Protein AF-A0A1A8XZW5-F1 (afdb_monomer_lite)

Sequence (185 aa):
MNKLSLDWPQGAASLLSQARQVSASDGELLRLILAETHNLDSWLIENRILPALREKGFPMLRFTLRIENQEARSAKLLPLPDGSALACTADGLWSAFEVREAVHEIAYIGYRYAPSKHWQDAFQAMLQLANGSERPLTPAEVAGVWREATGGDPAGYASGAIDHLQALASELLDKAFNTQGRLGL

Structure (mmCIF, N/CA/C/O backbone):
data_AF-A0A1A8XZW5-F1
#
_entry.id   AF-A0A1A8XZW5-F1
#
loop_
_atom_site.group_PDB
_atom_site.id
_atom_site.type_symbol
_atom_site.label_atom_id
_atom_site.label_alt_id
_atom_site.label_comp_id
_atom_site.label_asym_id
_atom_site.label_entity_id
_atom_site.label_seq_id
_atom_site.pdbx_PDB_ins_code
_atom_site.Cartn_x
_atom_site.Cartn_y
_atom_site.Cartn_z
_atom_site.occupancy
_atom_site.B_iso_or_equiv
_atom_site.auth_seq_id
_atom_site.auth_comp_id
_atom_site.auth_asym_id
_atom_site.auth_atom_id
_atom_site.pdbx_PDB_model_num
ATOM 1 N N . MET A 1 1 ? 8.611 11.839 -22.315 1.00 48.41 1 MET A N 1
ATOM 2 C CA . MET A 1 1 ? 8.593 10.594 -21.517 1.00 48.41 1 MET A CA 1
ATOM 3 C C . MET A 1 1 ? 7.578 9.652 -22.136 1.00 48.41 1 MET A C 1
ATOM 5 O O . MET A 1 1 ? 6.442 10.074 -22.322 1.00 48.41 1 MET A O 1
ATOM 9 N N . ASN A 1 2 ? 7.980 8.429 -22.496 1.00 53.44 2 ASN A N 1
ATOM 10 C CA . ASN A 1 2 ? 7.041 7.394 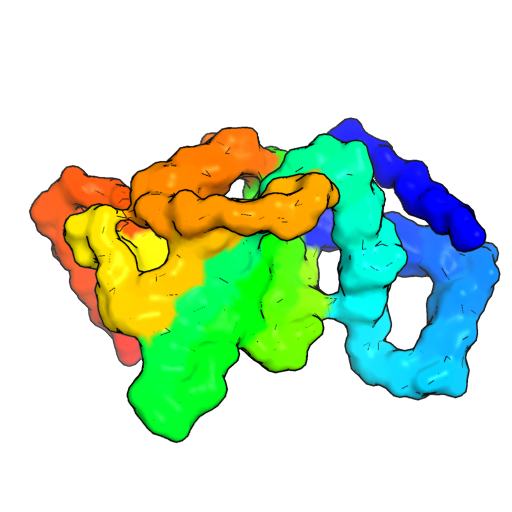-22.937 1.00 53.44 2 ASN A CA 1
ATOM 11 C C . ASN A 1 2 ? 6.129 7.036 -21.761 1.00 53.44 2 ASN A C 1
ATOM 13 O O . ASN A 1 2 ? 6.620 6.613 -20.714 1.00 53.44 2 ASN A O 1
ATOM 17 N N . LYS A 1 3 ? 4.820 7.259 -21.907 1.00 58.78 3 LYS A N 1
ATOM 18 C CA . LYS A 1 3 ? 3.841 6.835 -20.903 1.00 58.78 3 LYS A CA 1
ATOM 19 C C . LYS A 1 3 ? 3.782 5.310 -20.889 1.00 58.78 3 LYS A C 1
ATOM 21 O O . LYS A 1 3 ? 3.700 4.692 -21.947 1.00 58.78 3 LYS A O 1
ATOM 26 N N . LEU A 1 4 ? 3.811 4.720 -19.696 1.00 64.94 4 LEU A N 1
ATOM 27 C CA . LEU A 1 4 ? 3.534 3.298 -19.517 1.00 64.94 4 LEU A CA 1
ATOM 28 C C . LEU A 1 4 ? 2.091 3.020 -19.946 1.00 64.94 4 LEU A C 1
ATOM 30 O O . LEU A 1 4 ? 1.147 3.454 -19.287 1.00 64.94 4 LEU A O 1
ATOM 34 N N . SER A 1 5 ? 1.928 2.312 -21.062 1.00 66.31 5 SER A N 1
ATOM 35 C CA . SER A 1 5 ? 0.652 1.706 -21.430 1.00 66.31 5 SER A CA 1
ATOM 36 C C . SER A 1 5 ? 0.546 0.384 -20.680 1.00 66.31 5 SER A C 1
ATOM 38 O O . SER A 1 5 ? 1.129 -0.608 -21.099 1.00 66.31 5 SER A O 1
ATOM 40 N N . LEU A 1 6 ? -0.120 0.404 -19.528 1.00 66.25 6 LEU A N 1
ATOM 41 C CA . LEU A 1 6 ? -0.341 -0.783 -18.703 1.00 66.25 6 LEU A CA 1
ATOM 42 C C . LEU A 1 6 ? -1.632 -1.475 -19.154 1.00 66.25 6 LEU A C 1
ATOM 44 O O . LEU A 1 6 ? -2.671 -0.815 -19.251 1.00 66.25 6 LEU A O 1
ATOM 48 N N . ASP A 1 7 ? -1.571 -2.783 -19.402 1.00 64.88 7 ASP A N 1
ATOM 49 C CA . ASP A 1 7 ? -2.762 -3.614 -19.600 1.00 64.88 7 ASP A CA 1
ATOM 50 C C . ASP A 1 7 ? -3.448 -3.821 -18.243 1.00 64.88 7 ASP A C 1
ATOM 52 O O . ASP A 1 7 ? -2.807 -4.227 -17.283 1.00 64.88 7 ASP A O 1
ATOM 56 N N . TRP A 1 8 ? -4.736 -3.516 -18.111 1.00 67.06 8 TRP A N 1
ATOM 57 C CA . TRP A 1 8 ? -5.444 -3.574 -16.821 1.00 67.06 8 TRP A CA 1
ATOM 58 C C . TRP A 1 8 ? -6.452 -4.732 -16.783 1.00 67.06 8 TRP A C 1
ATOM 60 O O . TRP A 1 8 ? -7.060 -5.005 -17.820 1.00 67.06 8 TRP A O 1
ATOM 70 N N . PRO A 1 9 ? -6.730 -5.349 -15.611 1.00 61.69 9 PRO A N 1
ATOM 71 C CA . PRO A 1 9 ? -6.135 -5.116 -14.285 1.00 61.69 9 PRO A CA 1
ATOM 72 C C . PRO A 1 9 ? -4.871 -5.961 -14.014 1.00 61.69 9 PRO A C 1
ATOM 74 O O . PRO A 1 9 ? -4.760 -7.087 -14.491 1.00 61.69 9 PRO A O 1
ATOM 77 N N . GLN A 1 10 ? -3.939 -5.433 -13.210 1.00 80.50 10 GLN A N 1
ATOM 78 C CA . GLN A 1 10 ? -2.702 -6.116 -12.801 1.00 80.50 10 GLN A CA 1
ATOM 79 C C . GLN A 1 10 ? -2.363 -5.875 -11.328 1.00 80.50 10 GLN A C 1
ATOM 81 O O . GLN A 1 10 ? -2.668 -4.813 -10.784 1.00 80.50 10 GLN A O 1
ATOM 86 N N . GLY A 1 11 ? -1.672 -6.847 -10.731 1.00 90.88 11 GLY A N 1
ATOM 87 C CA . GLY A 1 11 ? -1.101 -6.746 -9.390 1.00 90.88 11 GLY A CA 1
ATOM 88 C C . GLY A 1 11 ? 0.187 -5.936 -9.305 1.00 90.88 11 GLY A C 1
ATOM 89 O O . GLY A 1 11 ? 0.863 -5.701 -10.311 1.00 90.88 11 GLY A O 1
ATOM 90 N N . ALA A 1 12 ? 0.571 -5.565 -8.085 1.00 93.69 12 ALA A N 1
ATOM 91 C CA . ALA A 1 12 ? 1.715 -4.704 -7.785 1.00 93.69 12 ALA A CA 1
ATOM 92 C C . ALA A 1 12 ? 3.027 -5.220 -8.401 1.00 93.69 12 ALA A C 1
ATOM 94 O O . ALA A 1 12 ? 3.748 -4.464 -9.055 1.00 93.69 12 ALA A O 1
ATOM 95 N N . ALA A 1 13 ? 3.317 -6.518 -8.260 1.00 93.00 13 ALA A N 1
ATOM 96 C CA . ALA A 1 13 ? 4.520 -7.126 -8.827 1.00 93.00 13 ALA A CA 1
ATOM 97 C C . ALA A 1 13 ? 4.507 -7.165 -10.362 1.00 93.00 13 ALA A C 1
ATOM 99 O O . ALA A 1 13 ? 5.544 -6.959 -10.996 1.00 93.00 13 ALA A O 1
ATOM 100 N N . SER A 1 14 ? 3.335 -7.372 -10.973 1.00 92.19 14 SER A N 1
ATOM 101 C CA . SER A 1 14 ? 3.186 -7.351 -12.436 1.00 92.19 14 SER A CA 1
ATOM 102 C C . SER A 1 14 ? 3.432 -5.950 -12.997 1.00 92.19 14 SER A C 1
ATOM 104 O O . SER A 1 14 ? 4.215 -5.796 -13.936 1.00 92.19 14 SER A O 1
ATOM 106 N N . LEU A 1 15 ? 2.865 -4.924 -12.352 1.00 93.06 15 LEU A N 1
ATOM 107 C CA . LEU A 1 15 ? 3.097 -3.518 -12.691 1.00 93.06 15 LEU A CA 1
ATOM 108 C C . LEU A 1 15 ? 4.579 -3.144 -12.580 1.00 93.06 15 LEU A C 1
ATOM 110 O O . LEU A 1 15 ? 5.125 -2.494 -13.472 1.00 93.06 15 LEU A O 1
ATOM 114 N N . LEU A 1 16 ? 5.249 -3.579 -11.509 1.00 93.50 16 LEU A N 1
ATOM 115 C CA . LEU A 1 16 ? 6.676 -3.330 -11.314 1.00 93.50 16 LEU A CA 1
ATOM 116 C C . LEU A 1 16 ? 7.535 -4.047 -12.360 1.00 93.50 16 LEU A C 1
ATOM 118 O O . LEU A 1 16 ? 8.469 -3.456 -12.904 1.00 93.50 16 LEU A O 1
ATOM 122 N N . SER A 1 17 ? 7.199 -5.295 -12.689 1.00 91.94 17 SER A N 1
ATOM 123 C CA . SER A 1 17 ? 7.881 -6.057 -13.738 1.00 91.94 17 SER A CA 1
ATOM 124 C C . SER A 1 17 ? 7.761 -5.369 -15.103 1.00 91.94 17 SER A C 1
ATOM 126 O O . SER A 1 17 ? 8.761 -5.202 -15.802 1.00 91.94 17 SER A O 1
ATOM 128 N N . GLN A 1 18 ? 6.571 -4.871 -15.451 1.00 90.50 18 GLN A N 1
ATOM 129 C CA . GLN A 1 18 ? 6.349 -4.127 -16.694 1.00 90.50 18 GLN A CA 1
ATOM 130 C C . GLN A 1 18 ? 7.083 -2.791 -16.719 1.00 90.50 18 GLN A C 1
ATOM 132 O O . GLN A 1 18 ? 7.723 -2.472 -17.720 1.00 90.50 18 GLN A O 1
ATOM 137 N N . ALA A 1 19 ? 7.059 -2.036 -15.618 1.00 90.50 19 ALA A N 1
ATOM 138 C CA . ALA A 1 19 ? 7.827 -0.801 -15.506 1.00 90.50 19 ALA A CA 1
ATOM 139 C C . ALA A 1 19 ? 9.324 -1.054 -15.739 1.00 90.50 19 ALA A C 1
ATOM 141 O O . ALA A 1 19 ? 9.945 -0.356 -16.538 1.00 90.50 19 ALA A O 1
ATOM 142 N N . ARG A 1 20 ? 9.888 -2.105 -15.129 1.00 91.12 20 ARG A N 1
ATOM 143 C CA . ARG A 1 20 ? 11.285 -2.508 -15.350 1.00 91.12 20 ARG A CA 1
ATOM 144 C C . ARG A 1 20 ? 11.560 -2.884 -16.805 1.00 91.12 20 ARG A C 1
ATOM 146 O O . ARG A 1 20 ? 12.570 -2.450 -17.347 1.00 91.12 20 ARG A O 1
ATOM 153 N N . GLN A 1 21 ? 10.690 -3.671 -17.440 1.00 89.38 21 GLN A N 1
ATOM 154 C CA . GLN A 1 21 ? 10.861 -4.079 -18.841 1.00 89.38 21 GLN A CA 1
ATOM 155 C C . GLN A 1 21 ? 10.848 -2.879 -19.792 1.00 89.38 21 GLN A C 1
ATOM 157 O O . GLN A 1 21 ? 11.724 -2.763 -20.650 1.00 89.38 21 GLN A O 1
ATOM 162 N N . VAL A 1 22 ? 9.902 -1.955 -19.608 1.00 86.94 22 VAL A N 1
ATOM 163 C CA . VAL A 1 22 ? 9.811 -0.736 -20.421 1.00 86.94 22 VAL A CA 1
ATOM 164 C C . VAL A 1 22 ? 11.037 0.152 -20.201 1.00 86.94 22 VAL A C 1
ATOM 166 O O . VAL A 1 22 ? 11.682 0.518 -21.183 1.00 86.94 22 VAL A O 1
ATOM 169 N N . SER A 1 23 ? 11.425 0.412 -18.949 1.00 86.44 23 SER A N 1
ATOM 170 C CA . SER A 1 23 ? 12.621 1.207 -18.630 1.00 86.44 23 SER A CA 1
ATOM 171 C C . SER A 1 23 ? 13.930 0.533 -19.074 1.00 86.44 23 SER A C 1
ATOM 173 O O . SER A 1 23 ? 14.927 1.200 -19.337 1.00 86.44 23 SER A O 1
ATOM 175 N N . ALA A 1 24 ? 13.977 -0.799 -19.165 1.00 86.31 24 ALA A N 1
ATOM 176 C CA . ALA A 1 24 ? 15.121 -1.505 -19.742 1.00 86.31 24 ALA A CA 1
ATOM 177 C C . ALA A 1 24 ? 15.192 -1.295 -21.260 1.00 86.31 24 ALA A C 1
ATOM 179 O O . ALA A 1 24 ? 16.271 -1.057 -21.801 1.00 86.31 24 ALA A O 1
ATOM 180 N N . SER A 1 25 ? 14.043 -1.353 -21.939 1.00 85.69 25 SER A N 1
ATOM 181 C CA . SER A 1 25 ? 13.957 -1.225 -23.396 1.00 85.69 25 SER A CA 1
ATOM 182 C C . SER A 1 25 ? 14.291 0.177 -23.918 1.00 85.69 25 SER A C 1
ATOM 184 O O . SER A 1 25 ? 14.839 0.299 -25.011 1.00 85.69 25 SER A O 1
ATOM 186 N N . ASP A 1 26 ? 14.008 1.230 -23.142 1.00 84.69 26 ASP A N 1
ATOM 187 C CA . ASP A 1 26 ? 14.298 2.625 -23.507 1.00 84.69 26 ASP A CA 1
ATOM 188 C C . ASP A 1 26 ? 15.648 3.137 -22.958 1.00 84.69 26 ASP A C 1
ATOM 190 O O . ASP A 1 26 ? 16.017 4.295 -23.170 1.00 84.69 26 ASP A O 1
ATOM 194 N N . GLY A 1 27 ? 16.403 2.268 -22.274 1.00 83.50 27 GLY A N 1
ATOM 195 C CA . GLY A 1 27 ? 17.700 2.576 -21.675 1.00 83.50 27 GLY A CA 1
ATOM 196 C C . GLY A 1 27 ? 17.635 3.431 -20.404 1.00 83.50 27 GLY A C 1
ATOM 197 O O . GLY A 1 27 ? 18.687 3.738 -19.840 1.00 83.50 27 GLY A O 1
ATOM 198 N N . GLU A 1 28 ? 16.448 3.805 -19.913 1.00 87.81 28 GLU A N 1
ATOM 199 C CA . GLU A 1 28 ? 16.288 4.545 -18.657 1.00 87.81 28 GLU A CA 1
ATOM 200 C C . GLU A 1 28 ? 16.868 3.773 -17.474 1.00 87.81 28 GLU A C 1
ATOM 202 O O . GLU A 1 28 ? 17.557 4.354 -16.640 1.00 87.81 28 GLU A O 1
ATOM 207 N N . LEU A 1 29 ? 16.653 2.461 -17.437 1.00 84.94 29 LEU A N 1
ATOM 208 C CA . LEU A 1 29 ? 17.145 1.595 -16.374 1.00 84.94 29 LEU A CA 1
ATOM 209 C C . LEU A 1 29 ? 18.666 1.708 -16.214 1.00 84.94 29 LEU A C 1
ATOM 211 O O . LEU A 1 29 ? 19.169 1.883 -15.107 1.00 84.94 29 LEU A O 1
ATOM 215 N N . LEU A 1 30 ? 19.396 1.672 -17.332 1.00 85.56 30 LEU A N 1
ATOM 216 C CA . LEU A 1 30 ? 20.847 1.847 -17.338 1.00 85.56 30 LEU A CA 1
ATOM 217 C C . LEU A 1 30 ? 21.241 3.250 -16.871 1.00 85.56 30 LEU A C 1
ATOM 219 O O . LEU A 1 30 ? 22.198 3.390 -16.116 1.00 85.56 30 LEU A O 1
ATOM 223 N N . ARG A 1 31 ? 20.495 4.288 -17.265 1.00 88.19 31 ARG A N 1
ATOM 224 C CA . ARG A 1 31 ? 20.754 5.665 -16.814 1.00 88.19 31 ARG A CA 1
ATOM 225 C C . ARG A 1 31 ? 20.555 5.822 -15.308 1.00 88.19 31 ARG A C 1
ATOM 227 O O . ARG A 1 31 ? 21.360 6.499 -14.683 1.00 88.19 31 ARG A O 1
ATOM 234 N N . LEU A 1 32 ? 19.534 5.191 -14.731 1.00 88.50 32 LEU A N 1
ATOM 235 C CA . LEU A 1 32 ? 19.279 5.213 -13.286 1.00 88.50 32 LEU A CA 1
ATOM 236 C C . LEU A 1 32 ? 20.378 4.493 -12.501 1.00 88.50 32 LEU A C 1
ATOM 238 O O . LEU A 1 32 ? 20.822 4.998 -11.471 1.00 88.50 32 LEU A O 1
ATOM 242 N N . ILE A 1 33 ? 20.847 3.351 -13.013 1.00 85.50 33 ILE A N 1
ATOM 243 C CA . ILE A 1 33 ? 21.969 2.605 -12.427 1.00 85.50 33 ILE A CA 1
ATOM 244 C C . ILE A 1 33 ? 23.252 3.444 -12.473 1.00 85.50 33 ILE A C 1
ATOM 246 O O . ILE A 1 33 ? 23.938 3.568 -11.464 1.00 85.50 33 ILE A O 1
ATOM 250 N N . LEU A 1 34 ? 23.556 4.061 -13.620 1.00 87.81 34 LEU A N 1
ATOM 251 C CA . LEU A 1 34 ? 24.726 4.935 -13.778 1.00 87.81 34 LEU A CA 1
ATOM 252 C C . LEU A 1 34 ? 24.641 6.213 -12.931 1.00 87.81 34 LEU A C 1
ATOM 254 O O . LEU A 1 34 ? 25.673 6.775 -12.585 1.00 87.81 34 LEU A O 1
ATOM 258 N N . ALA A 1 35 ? 23.431 6.665 -12.600 1.00 86.44 35 ALA A N 1
ATOM 259 C CA . ALA A 1 35 ? 23.183 7.780 -11.690 1.00 86.44 35 ALA A CA 1
ATOM 260 C C . ALA A 1 35 ? 23.173 7.364 -10.205 1.00 86.44 35 ALA A C 1
ATOM 262 O O . ALA A 1 35 ? 22.724 8.142 -9.369 1.00 86.44 35 ALA A O 1
ATOM 263 N N . GLU A 1 36 ? 23.619 6.144 -9.884 1.00 84.88 36 GLU A N 1
ATOM 264 C CA . GLU A 1 36 ? 23.715 5.611 -8.517 1.00 84.88 36 GLU A CA 1
ATOM 265 C C . GLU A 1 36 ? 22.376 5.612 -7.756 1.00 84.88 36 GLU A C 1
ATOM 267 O O . GLU A 1 36 ? 22.315 5.773 -6.539 1.00 84.88 36 GLU A O 1
ATOM 272 N N . THR A 1 37 ? 21.261 5.392 -8.460 1.00 84.31 37 THR A N 1
ATOM 273 C CA . THR A 1 37 ? 19.948 5.286 -7.808 1.00 84.31 37 THR A CA 1
ATOM 274 C C . THR A 1 37 ? 19.887 4.020 -6.946 1.00 84.31 37 THR A C 1
ATOM 276 O O . THR A 1 37 ? 19.760 2.911 -7.462 1.00 84.31 37 THR A O 1
ATOM 279 N N . HIS A 1 38 ? 19.941 4.179 -5.621 1.00 76.06 38 HIS A N 1
ATOM 280 C CA . HIS A 1 38 ? 20.044 3.057 -4.677 1.00 76.06 38 HIS A CA 1
ATOM 281 C C . HIS A 1 38 ? 18.754 2.238 -4.495 1.00 76.06 38 HIS A C 1
ATOM 283 O O . HIS A 1 38 ? 18.830 1.074 -4.116 1.00 76.06 38 HIS A O 1
ATOM 289 N N . ASN A 1 39 ? 17.578 2.808 -4.792 1.00 88.69 39 ASN A N 1
ATOM 290 C CA . ASN A 1 39 ? 16.281 2.127 -4.679 1.00 88.69 39 ASN A CA 1
ATOM 291 C C . ASN A 1 39 ? 15.503 2.223 -5.988 1.00 88.69 39 ASN A C 1
ATOM 293 O O . ASN A 1 39 ? 14.536 2.975 -6.117 1.00 88.69 39 ASN A O 1
ATOM 297 N N . LEU A 1 40 ? 15.954 1.453 -6.974 1.00 91.25 40 LEU A N 1
ATOM 298 C CA . LEU A 1 40 ? 15.387 1.457 -8.315 1.00 91.25 40 LEU A CA 1
ATOM 299 C C . LEU A 1 40 ? 13.880 1.154 -8.329 1.00 91.25 40 LEU A C 1
ATOM 301 O O . LEU A 1 40 ? 13.130 1.841 -9.014 1.00 91.25 40 LEU A O 1
ATOM 305 N N . ASP A 1 41 ? 13.423 0.163 -7.562 1.00 93.75 41 ASP A N 1
ATOM 306 C CA . ASP A 1 41 ? 11.998 -0.187 -7.517 1.00 93.75 41 ASP A CA 1
ATOM 307 C C . ASP A 1 41 ? 11.155 0.929 -6.930 1.00 93.75 41 ASP A C 1
ATOM 309 O O . ASP A 1 41 ? 10.116 1.273 -7.488 1.00 93.75 41 ASP A O 1
ATOM 313 N N . SER A 1 42 ? 11.638 1.533 -5.844 1.00 94.69 42 SER A N 1
ATOM 314 C CA . SER A 1 42 ? 10.971 2.675 -5.234 1.00 94.69 42 SER A CA 1
ATOM 315 C C . SER A 1 42 ? 10.844 3.818 -6.239 1.00 94.69 42 SER A C 1
ATOM 317 O O . SER A 1 42 ? 9.771 4.400 -6.395 1.00 94.69 42 SER A O 1
ATOM 319 N N . TRP A 1 43 ? 11.924 4.090 -6.977 1.00 94.56 43 TRP A N 1
ATOM 320 C CA . TRP A 1 43 ? 11.939 5.109 -8.018 1.00 94.56 43 TRP A CA 1
ATOM 321 C C . TRP A 1 43 ? 10.951 4.792 -9.146 1.00 94.56 43 TRP A C 1
ATOM 323 O O . TRP A 1 43 ? 10.191 5.672 -9.551 1.00 94.56 43 TRP A O 1
ATOM 333 N N . LEU A 1 44 ? 10.921 3.549 -9.641 1.00 94.38 44 LEU A N 1
ATOM 334 C CA . LEU A 1 44 ? 10.000 3.121 -10.699 1.00 94.38 44 LEU A CA 1
ATOM 335 C C . LEU A 1 44 ? 8.545 3.211 -10.238 1.00 94.38 44 LEU A C 1
ATOM 337 O O . LEU A 1 44 ? 7.695 3.710 -10.977 1.00 94.38 44 LEU A O 1
ATOM 341 N N . ILE A 1 45 ? 8.244 2.786 -9.012 1.00 95.25 45 ILE A N 1
ATOM 342 C CA . ILE A 1 45 ? 6.903 2.928 -8.447 1.00 95.25 45 ILE A CA 1
ATOM 343 C C . ILE A 1 45 ? 6.507 4.403 -8.449 1.00 95.25 45 ILE A C 1
ATOM 345 O O . ILE A 1 45 ? 5.490 4.763 -9.043 1.00 95.25 45 ILE A O 1
ATOM 349 N N . GLU A 1 46 ? 7.336 5.266 -7.870 1.00 94.88 46 GLU A N 1
ATOM 350 C CA . GLU A 1 46 ? 7.024 6.681 -7.704 1.00 94.88 46 GLU A CA 1
ATOM 351 C C . GLU A 1 46 ? 6.908 7.449 -9.027 1.00 94.88 46 GLU A C 1
ATOM 353 O O . GLU A 1 46 ? 5.973 8.230 -9.210 1.00 94.88 46 GLU A O 1
ATOM 358 N N . ASN A 1 47 ? 7.831 7.219 -9.961 1.00 92.75 47 ASN A N 1
ATOM 359 C CA . ASN A 1 47 ? 7.985 8.050 -11.159 1.00 92.75 47 ASN A CA 1
ATOM 360 C C . ASN A 1 47 ? 7.300 7.468 -12.395 1.00 92.75 47 ASN A C 1
ATOM 362 O O . ASN A 1 47 ? 7.060 8.189 -13.366 1.00 92.75 47 ASN A O 1
ATOM 366 N N . ARG A 1 48 ? 6.993 6.167 -12.390 1.00 90.88 48 ARG A N 1
ATOM 367 C CA . ARG A 1 48 ? 6.456 5.465 -13.558 1.00 90.88 48 ARG A CA 1
ATOM 368 C C . ARG A 1 48 ? 5.079 4.859 -13.281 1.00 90.88 48 ARG A C 1
ATOM 370 O O . ARG A 1 48 ? 4.157 5.100 -14.059 1.00 90.88 48 ARG A O 1
ATOM 377 N N . ILE A 1 49 ? 4.903 4.151 -12.165 1.00 93.44 49 ILE A N 1
ATOM 378 C CA . ILE A 1 49 ? 3.657 3.418 -11.872 1.00 93.44 49 ILE A CA 1
ATOM 379 C C . ILE A 1 49 ? 2.588 4.328 -11.250 1.00 93.44 49 ILE A C 1
ATOM 381 O O . ILE A 1 49 ? 1.463 4.383 -11.748 1.00 93.44 49 ILE A O 1
ATOM 385 N N . LEU A 1 50 ? 2.920 5.083 -10.196 1.00 92.81 50 LEU A N 1
ATOM 386 C CA . LEU A 1 50 ? 1.963 5.958 -9.509 1.00 92.81 50 LEU A CA 1
ATOM 387 C C . LEU A 1 50 ? 1.339 7.020 -10.427 1.00 92.81 50 LEU A C 1
ATOM 389 O O . LEU A 1 50 ? 0.129 7.223 -10.319 1.00 92.81 50 LEU A O 1
ATOM 393 N N . PRO A 1 51 ? 2.072 7.686 -11.343 1.00 91.19 51 PRO A N 1
ATOM 394 C CA . PRO A 1 51 ? 1.454 8.629 -12.271 1.00 91.19 51 PRO A CA 1
ATOM 395 C C . PRO A 1 51 ? 0.405 7.959 -13.165 1.00 91.19 51 PRO A C 1
ATOM 397 O O . PRO A 1 51 ? -0.684 8.503 -13.337 1.00 91.19 51 PRO A O 1
ATOM 400 N N . ALA A 1 52 ? 0.686 6.751 -13.665 1.00 90.31 52 ALA A N 1
ATOM 401 C CA . ALA A 1 52 ? -0.260 5.997 -14.485 1.00 90.31 52 ALA A CA 1
ATOM 402 C C . ALA A 1 52 ? -1.510 5.582 -13.687 1.00 90.31 52 ALA A C 1
ATOM 404 O O . ALA A 1 52 ? -2.628 5.702 -14.184 1.00 90.31 52 ALA A O 1
ATOM 405 N N . LEU A 1 53 ? -1.340 5.160 -12.431 1.00 90.12 53 LEU A N 1
ATOM 406 C CA . LEU A 1 53 ? -2.448 4.831 -11.526 1.00 90.12 53 LEU A CA 1
ATOM 407 C C . LEU A 1 53 ? -3.306 6.054 -11.174 1.00 90.12 53 LEU A C 1
ATOM 409 O O . LEU A 1 53 ? -4.534 5.961 -11.148 1.00 90.12 53 LEU A O 1
ATOM 413 N N . ARG A 1 54 ? -2.687 7.220 -10.959 1.00 89.00 54 ARG A N 1
ATOM 414 C CA . ARG A 1 54 ? -3.414 8.477 -10.717 1.00 89.00 54 ARG A CA 1
ATOM 415 C C . ARG A 1 54 ? -4.252 8.882 -11.923 1.00 89.00 54 ARG A C 1
ATOM 417 O O . ARG A 1 54 ? -5.412 9.232 -11.745 1.00 89.00 54 ARG A O 1
ATOM 424 N N . GLU A 1 55 ? -3.722 8.772 -13.143 1.00 88.00 55 GLU A N 1
ATOM 425 C CA . GLU A 1 55 ? -4.496 9.035 -14.370 1.00 88.00 55 GLU A CA 1
ATOM 426 C C . GLU A 1 55 ? -5.731 8.125 -14.494 1.00 88.00 55 GLU A C 1
ATOM 428 O O . GLU A 1 55 ? -6.729 8.513 -15.098 1.00 88.00 55 GLU A O 1
ATOM 433 N N . LYS A 1 56 ? -5.687 6.932 -13.893 1.00 87.12 56 LYS A N 1
ATOM 434 C CA . LYS A 1 56 ? -6.797 5.971 -13.848 1.00 87.12 56 LYS A CA 1
ATOM 435 C C . LYS A 1 56 ? -7.735 6.151 -12.650 1.00 87.12 56 LYS A C 1
ATOM 437 O O . LYS A 1 56 ? -8.726 5.435 -12.561 1.00 87.12 56 LYS A O 1
ATOM 442 N N . GLY A 1 57 ? -7.462 7.101 -11.756 1.00 88.62 57 GLY A N 1
ATOM 443 C CA . GLY A 1 57 ? -8.338 7.411 -10.627 1.00 88.62 57 GLY A CA 1
ATOM 444 C C . GLY A 1 57 ? -8.175 6.502 -9.407 1.00 88.62 57 GLY A C 1
ATOM 445 O O . GLY A 1 57 ? -9.059 6.508 -8.553 1.00 88.62 57 GLY A O 1
ATOM 446 N N . PHE A 1 58 ? -7.082 5.735 -9.295 1.00 89.94 58 PHE A N 1
ATOM 447 C CA . PHE A 1 58 ? -6.889 4.849 -8.144 1.00 89.94 58 PHE A CA 1
ATOM 448 C C . PHE A 1 58 ? -6.734 5.650 -6.839 1.00 89.94 58 PHE A C 1
ATOM 450 O O . PHE A 1 58 ? -5.898 6.561 -6.780 1.00 89.94 58 PHE A O 1
ATOM 457 N N . PRO A 1 59 ? -7.517 5.326 -5.793 1.00 88.81 59 PRO A N 1
ATOM 458 C CA . PRO A 1 59 ? -7.410 5.983 -4.501 1.00 88.81 59 PRO A CA 1
ATOM 459 C C . PRO A 1 59 ? -6.146 5.544 -3.761 1.00 88.81 59 PRO A C 1
ATOM 461 O O . PRO A 1 59 ? -5.726 4.391 -3.841 1.00 88.81 59 PRO A O 1
ATOM 464 N N . MET A 1 60 ? -5.574 6.455 -2.979 1.00 96.00 60 MET A N 1
ATOM 465 C CA . MET A 1 60 ? -4.451 6.158 -2.097 1.00 96.00 60 MET A CA 1
ATOM 466 C C . MET A 1 60 ? -4.845 6.432 -0.652 1.00 96.00 60 MET A C 1
ATOM 468 O O . MET A 1 60 ? -5.341 7.508 -0.321 1.00 96.00 60 MET A O 1
ATOM 472 N N . LEU A 1 61 ? -4.608 5.458 0.216 1.00 97.19 61 LEU A N 1
ATOM 473 C CA . LEU A 1 61 ? -4.739 5.618 1.655 1.00 97.19 61 LEU A CA 1
ATOM 474 C C . LEU A 1 61 ? -3.435 6.205 2.187 1.00 97.19 61 LEU A C 1
ATOM 476 O O . LEU A 1 61 ? -2.354 5.680 1.920 1.00 97.19 61 LEU A O 1
ATOM 480 N N . ARG A 1 62 ? -3.523 7.298 2.938 1.00 97.00 62 ARG A N 1
ATOM 481 C CA . ARG A 1 62 ? -2.396 7.886 3.656 1.00 97.00 62 ARG A CA 1
ATOM 482 C C . ARG A 1 62 ? -2.653 7.777 5.148 1.00 97.00 62 ARG A C 1
ATOM 484 O O . ARG A 1 62 ? -3.683 8.226 5.638 1.00 97.00 62 ARG A O 1
ATOM 491 N N . PHE A 1 63 ? -1.686 7.234 5.865 1.00 96.12 63 PHE A N 1
ATOM 492 C CA . PHE A 1 63 ? -1.733 7.049 7.307 1.00 96.12 63 PHE A CA 1
ATOM 493 C C . PHE A 1 63 ? -0.680 7.938 7.949 1.00 96.12 63 PHE A C 1
ATOM 495 O O . PHE A 1 63 ? 0.446 8.014 7.462 1.00 96.12 63 PHE A O 1
ATOM 502 N N . THR A 1 64 ? -1.047 8.645 9.010 1.00 94.94 64 THR A N 1
ATOM 503 C CA . THR A 1 64 ? -0.140 9.521 9.752 1.00 94.94 64 THR A CA 1
ATOM 504 C C . THR A 1 64 ? -0.240 9.206 11.232 1.00 94.94 64 THR A C 1
ATOM 506 O O . THR A 1 64 ? -1.337 9.234 11.782 1.00 94.94 64 THR A O 1
ATOM 509 N N . LEU A 1 65 ? 0.898 8.971 11.879 1.00 92.38 65 LEU A N 1
ATOM 510 C CA . LEU A 1 65 ? 1.000 8.880 13.329 1.00 92.38 65 LEU A CA 1
ATOM 511 C C . LEU A 1 65 ? 1.803 10.073 13.846 1.00 92.38 65 LEU A C 1
ATOM 513 O O . LEU A 1 65 ? 2.945 10.294 13.435 1.00 92.38 65 LEU A O 1
ATOM 517 N N . ARG A 1 66 ? 1.216 10.846 14.760 1.00 88.50 66 ARG A N 1
ATOM 518 C CA . ARG A 1 66 ? 1.957 11.865 15.511 1.00 88.50 66 ARG A CA 1
ATOM 519 C C . ARG A 1 66 ? 2.425 11.274 16.832 1.00 88.50 66 ARG A C 1
ATOM 521 O O . ARG A 1 66 ? 1.623 10.750 17.597 1.00 88.50 66 ARG A O 1
ATOM 528 N N . ILE A 1 67 ? 3.719 11.387 17.093 1.00 81.12 67 ILE A N 1
ATOM 529 C CA . ILE A 1 67 ? 4.338 10.977 18.352 1.00 81.12 67 ILE A CA 1
ATOM 530 C C . ILE A 1 67 ? 4.737 12.256 19.084 1.00 81.12 67 ILE A C 1
ATOM 532 O O . ILE A 1 67 ? 5.270 13.185 18.476 1.00 81.12 67 ILE A O 1
ATOM 536 N N . GLU A 1 68 ? 4.435 12.335 20.378 1.00 77.75 68 GLU A N 1
ATOM 537 C CA . GLU A 1 68 ? 4.735 13.519 21.181 1.00 77.75 68 GLU A CA 1
ATOM 538 C C . GLU A 1 68 ? 6.240 13.834 21.135 1.00 77.75 68 GLU A C 1
ATOM 540 O O . GLU A 1 68 ? 7.080 12.951 21.318 1.00 77.75 68 GLU A O 1
ATOM 545 N N . ASN A 1 69 ? 6.581 15.097 20.862 1.00 77.06 69 ASN A N 1
ATOM 546 C CA . ASN A 1 69 ? 7.960 15.582 20.714 1.00 77.06 69 ASN A CA 1
ATOM 547 C C . ASN A 1 69 ? 8.782 14.926 19.581 1.00 77.06 69 ASN A C 1
ATOM 549 O O . ASN A 1 69 ? 10.011 14.995 19.607 1.00 77.06 69 ASN A O 1
ATOM 553 N N . GLN A 1 70 ? 8.137 14.322 18.576 1.00 79.69 70 GLN A N 1
ATOM 554 C CA . GLN A 1 70 ? 8.791 13.801 17.368 1.00 79.69 70 GLN A CA 1
ATOM 555 C C . GLN A 1 70 ? 8.088 14.273 16.089 1.00 79.69 70 GLN A C 1
ATOM 557 O O . GLN A 1 70 ? 6.942 14.727 16.109 1.00 79.69 70 GLN A O 1
ATOM 562 N N . GLU A 1 71 ? 8.781 14.155 14.954 1.00 82.69 71 GLU A N 1
ATOM 563 C CA . GLU A 1 71 ? 8.167 14.377 13.647 1.00 82.69 71 GLU A CA 1
ATOM 564 C C . GLU A 1 71 ? 7.078 13.335 13.367 1.00 82.69 71 GLU A C 1
ATOM 566 O O . GLU A 1 71 ? 7.183 12.161 13.734 1.00 82.69 71 GLU A O 1
ATOM 571 N N . ALA A 1 72 ? 6.006 13.778 12.709 1.00 87.75 72 ALA A N 1
ATOM 572 C CA . ALA A 1 72 ? 4.911 12.900 12.332 1.00 87.75 72 ALA A CA 1
ATOM 573 C C . ALA A 1 72 ? 5.383 11.890 11.281 1.00 87.75 72 ALA A C 1
ATOM 575 O O . ALA A 1 72 ? 5.896 12.272 10.228 1.00 87.75 72 ALA A O 1
ATOM 576 N N . ARG A 1 73 ? 5.135 10.606 11.525 1.00 91.75 73 ARG A N 1
ATOM 577 C CA . ARG A 1 73 ? 5.433 9.540 10.565 1.00 91.75 73 ARG A CA 1
ATOM 578 C C . ARG A 1 73 ? 4.262 9.376 9.618 1.00 91.75 73 ARG A C 1
ATOM 580 O O . ARG A 1 73 ? 3.115 9.372 10.059 1.00 91.75 73 ARG A O 1
ATOM 587 N N . SER A 1 74 ? 4.537 9.279 8.321 1.00 93.56 74 SER A N 1
ATOM 588 C CA . SER A 1 74 ? 3.502 9.168 7.292 1.00 93.56 74 SER A CA 1
ATOM 589 C C . SER A 1 74 ? 3.801 8.036 6.330 1.00 93.56 74 SER A C 1
ATOM 591 O O . SER A 1 74 ? 4.810 8.081 5.642 1.00 93.56 74 SER A O 1
ATOM 593 N N . ALA A 1 75 ? 2.880 7.092 6.205 1.00 96.38 75 ALA A N 1
ATOM 594 C CA . ALA A 1 75 ? 2.972 6.005 5.243 1.00 96.38 75 ALA A CA 1
ATOM 595 C C . ALA A 1 75 ? 1.793 6.048 4.266 1.00 96.38 75 ALA A C 1
ATOM 597 O O . ALA A 1 75 ? 0.772 6.698 4.522 1.00 96.38 75 ALA A O 1
ATOM 598 N N . LYS A 1 76 ? 1.930 5.377 3.123 1.00 97.06 76 LYS A N 1
ATOM 599 C CA . LYS A 1 76 ? 0.885 5.319 2.093 1.00 97.06 76 LY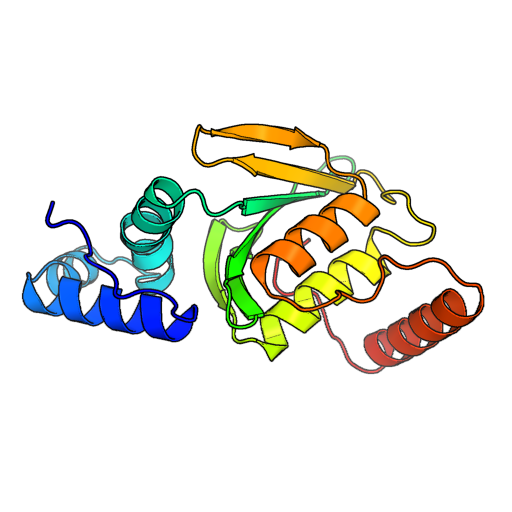S A CA 1
ATOM 600 C C . LYS A 1 76 ? 0.658 3.888 1.644 1.00 97.06 76 LYS A C 1
ATOM 602 O O . LYS A 1 76 ? 1.600 3.107 1.565 1.00 97.06 76 LYS A O 1
ATOM 607 N N . LEU A 1 77 ? -0.582 3.579 1.300 1.00 97.06 77 LEU A N 1
ATOM 608 C CA . LEU A 1 77 ? -0.984 2.292 0.763 1.00 97.06 77 LEU A CA 1
ATOM 609 C C . LEU A 1 77 ? -1.961 2.525 -0.390 1.00 97.06 77 LEU A C 1
ATOM 611 O O . LEU A 1 77 ? -2.977 3.200 -0.232 1.00 97.06 77 LEU A O 1
ATOM 615 N N . LEU A 1 78 ? -1.638 1.995 -1.562 1.00 96.56 78 LEU A N 1
ATOM 616 C CA . LEU A 1 78 ? -2.482 2.048 -2.749 1.00 96.56 78 LEU A CA 1
ATOM 617 C C . LEU A 1 78 ? -2.963 0.622 -3.045 1.00 96.56 78 LEU A C 1
ATOM 619 O O . LEU A 1 78 ? -2.177 -0.164 -3.581 1.00 96.56 78 LEU A O 1
ATOM 623 N N . PRO A 1 79 ? -4.203 0.267 -2.664 1.00 95.62 79 PRO A N 1
ATOM 624 C CA . PRO A 1 79 ? -4.761 -1.055 -2.931 1.00 95.62 79 PRO A CA 1
ATOM 625 C C . PRO A 1 79 ? -5.045 -1.265 -4.423 1.00 95.62 79 PRO A C 1
ATOM 627 O O . PRO A 1 79 ? -5.495 -0.347 -5.114 1.00 95.62 79 PRO A O 1
ATOM 630 N N . LEU A 1 80 ? -4.813 -2.484 -4.909 1.00 95.06 80 LEU A N 1
ATOM 631 C CA . LEU A 1 80 ? -5.035 -2.889 -6.297 1.00 95.06 80 LEU A CA 1
ATOM 632 C C . LEU A 1 80 ? -6.134 -3.965 -6.416 1.00 95.06 80 LEU A C 1
ATOM 634 O O . LEU A 1 80 ? -6.420 -4.661 -5.441 1.00 95.06 80 LEU A O 1
ATOM 638 N N . PRO A 1 81 ? -6.741 -4.146 -7.608 1.00 92.81 81 PRO A N 1
ATOM 639 C CA . PRO A 1 81 ? -7.913 -5.012 -7.791 1.00 92.81 81 PRO A CA 1
ATOM 640 C C . PRO A 1 81 ? -7.701 -6.499 -7.515 1.00 92.81 81 PRO A C 1
ATOM 642 O O . PRO A 1 81 ? -8.666 -7.219 -7.290 1.00 92.81 81 PRO A O 1
ATOM 645 N N . ASP A 1 82 ? -6.459 -6.974 -7.548 1.00 92.56 82 ASP A N 1
ATOM 646 C CA . ASP A 1 82 ? -6.109 -8.358 -7.223 1.00 92.56 82 ASP A CA 1
ATOM 647 C C . ASP A 1 82 ? -5.882 -8.585 -5.715 1.00 92.56 82 ASP A C 1
ATOM 649 O O . ASP A 1 82 ? -5.586 -9.702 -5.297 1.00 92.56 82 ASP A O 1
ATOM 653 N N . GLY A 1 83 ? -5.999 -7.532 -4.898 1.00 92.88 83 GLY A N 1
ATOM 654 C CA . GLY A 1 83 ? -5.735 -7.554 -3.460 1.00 92.88 83 GLY A CA 1
ATOM 655 C C . GLY A 1 83 ? -4.288 -7.263 -3.072 1.00 92.88 83 GLY A C 1
ATOM 656 O O . GLY A 1 83 ? -3.994 -7.187 -1.880 1.00 92.88 83 GLY A O 1
ATOM 657 N N . SER A 1 84 ? -3.388 -7.076 -4.040 1.00 96.25 84 SER A N 1
ATOM 658 C CA . SER A 1 84 ? -2.037 -6.563 -3.796 1.00 96.25 84 SER A CA 1
ATOM 659 C C . SER A 1 84 ? -2.068 -5.052 -3.519 1.00 96.25 84 SER A C 1
ATOM 661 O O . SER A 1 84 ? -3.112 -4.400 -3.632 1.00 96.25 84 SER A O 1
ATOM 663 N N . ALA A 1 85 ? -0.933 -4.465 -3.141 1.00 96.94 85 ALA A N 1
ATOM 664 C CA . ALA A 1 85 ? -0.850 -3.023 -2.916 1.00 96.94 85 ALA A CA 1
ATOM 665 C C . ALA A 1 85 ? 0.529 -2.450 -3.252 1.00 96.94 85 ALA A C 1
ATOM 667 O O . ALA A 1 85 ? 1.541 -3.145 -3.211 1.00 96.94 85 ALA A O 1
ATOM 668 N N . LEU A 1 86 ? 0.585 -1.149 -3.535 1.00 97.25 86 LEU A N 1
ATOM 669 C CA . LEU A 1 86 ? 1.834 -0.387 -3.496 1.00 97.25 86 LEU A CA 1
ATOM 670 C C . LEU A 1 86 ? 1.923 0.332 -2.154 1.00 97.25 86 LEU A C 1
ATOM 672 O O . LEU A 1 86 ? 1.010 1.067 -1.777 1.00 97.25 86 LEU A O 1
ATOM 676 N N . ALA A 1 87 ? 3.023 0.126 -1.443 1.00 97.38 87 ALA A N 1
ATOM 677 C CA . ALA A 1 87 ? 3.232 0.614 -0.091 1.00 97.38 87 ALA A CA 1
ATOM 678 C C . ALA A 1 87 ? 4.405 1.591 -0.057 1.00 97.38 87 ALA A C 1
ATOM 680 O O . ALA A 1 87 ? 5.481 1.273 -0.555 1.00 97.38 87 ALA A O 1
ATOM 681 N N . CYS A 1 88 ? 4.207 2.756 0.554 1.00 97.25 88 CYS A N 1
ATOM 682 C CA . CYS A 1 88 ? 5.265 3.698 0.901 1.00 97.25 88 CYS A CA 1
ATOM 683 C C . CYS A 1 88 ? 5.445 3.687 2.410 1.00 97.25 88 CYS A C 1
ATOM 685 O O . CYS A 1 88 ? 4.503 4.027 3.131 1.00 97.25 88 CYS A O 1
ATOM 687 N N . THR A 1 89 ? 6.636 3.348 2.886 1.00 95.12 89 THR A N 1
ATOM 688 C CA . THR A 1 89 ? 6.956 3.410 4.315 1.00 95.12 89 THR A CA 1
ATOM 689 C C . THR A 1 89 ? 7.091 4.856 4.797 1.00 95.12 89 THR A C 1
ATOM 691 O O . THR A 1 89 ? 7.167 5.790 3.991 1.00 95.12 89 THR A O 1
ATOM 694 N N . ALA A 1 90 ? 7.152 5.036 6.118 1.00 92.19 90 ALA A N 1
ATOM 695 C CA . ALA A 1 90 ? 7.427 6.320 6.761 1.00 92.19 90 ALA A CA 1
ATOM 696 C C . ALA A 1 90 ? 8.743 6.976 6.303 1.00 92.19 90 ALA A C 1
ATOM 698 O O . ALA A 1 90 ? 8.828 8.201 6.274 1.00 92.19 90 ALA A O 1
ATOM 699 N N . ASP A 1 91 ? 9.722 6.172 5.879 1.00 90.81 91 ASP A N 1
ATOM 700 C CA . ASP A 1 91 ? 11.015 6.638 5.361 1.00 90.81 91 ASP A CA 1
ATOM 701 C C . ASP A 1 91 ? 10.959 7.036 3.872 1.00 90.81 91 ASP A C 1
ATOM 703 O O . ASP A 1 91 ? 11.975 7.385 3.273 1.00 90.81 91 ASP A O 1
ATOM 707 N N . GLY A 1 92 ? 9.780 6.965 3.243 1.00 92.56 92 GLY A N 1
ATOM 708 C CA . GLY A 1 92 ? 9.577 7.331 1.840 1.00 92.56 92 GLY A CA 1
ATOM 709 C C . GLY A 1 92 ? 9.929 6.234 0.832 1.00 92.56 92 GLY A C 1
ATOM 710 O O . GLY A 1 92 ? 9.954 6.502 -0.368 1.00 92.56 92 GLY A O 1
ATOM 711 N N . LEU A 1 93 ? 10.195 5.004 1.286 1.00 94.94 93 LEU A N 1
ATOM 712 C CA . LEU A 1 93 ? 10.529 3.891 0.399 1.00 94.94 93 LEU A CA 1
ATOM 713 C C . LEU A 1 93 ? 9.270 3.201 -0.115 1.00 94.94 93 LEU A C 1
ATOM 715 O O . LEU A 1 93 ? 8.461 2.686 0.660 1.00 94.94 93 LEU A O 1
ATOM 719 N N . TRP A 1 94 ? 9.141 3.156 -1.439 1.00 96.94 94 TRP A N 1
ATOM 720 C CA . TRP A 1 94 ? 8.075 2.444 -2.124 1.00 96.94 94 TRP A CA 1
ATOM 721 C C . TRP A 1 94 ? 8.436 0.982 -2.376 1.00 96.94 94 TRP A C 1
ATOM 723 O O . TRP A 1 94 ? 9.548 0.649 -2.785 1.00 96.94 94 TRP A O 1
ATOM 733 N N . SER A 1 95 ? 7.453 0.110 -2.185 1.00 96.19 95 SER A N 1
ATOM 734 C CA . SER A 1 95 ? 7.550 -1.325 -2.431 1.00 96.19 95 SER A CA 1
ATOM 735 C C . SER A 1 95 ? 6.229 -1.886 -2.954 1.00 96.19 95 SER A C 1
ATOM 737 O O . SER A 1 95 ? 5.155 -1.324 -2.726 1.00 96.19 95 SER A O 1
ATOM 739 N N . ALA A 1 96 ? 6.320 -2.989 -3.693 1.00 96.56 96 ALA A N 1
ATOM 740 C CA . ALA A 1 96 ? 5.168 -3.779 -4.101 1.00 96.56 96 ALA A CA 1
ATOM 741 C C . ALA A 1 96 ? 4.880 -4.818 -3.015 1.00 96.56 96 ALA A C 1
ATOM 743 O O . ALA A 1 96 ? 5.759 -5.610 -2.682 1.00 96.56 96 ALA A O 1
ATOM 744 N N . PHE A 1 97 ? 3.673 -4.787 -2.460 1.00 96.06 97 PHE A N 1
ATOM 745 C CA . PHE A 1 97 ? 3.182 -5.787 -1.522 1.00 96.06 97 PHE A CA 1
ATOM 746 C C . PHE A 1 97 ? 2.341 -6.804 -2.273 1.00 96.06 97 PHE A C 1
ATOM 748 O O . PHE A 1 97 ? 1.368 -6.444 -2.940 1.00 96.06 97 PHE A O 1
ATOM 755 N N . GLU A 1 98 ? 2.687 -8.075 -2.120 1.00 94.12 98 GLU A N 1
ATOM 756 C CA . GLU A 1 98 ? 1.841 -9.183 -2.549 1.00 94.12 98 GLU A CA 1
ATOM 757 C C . GLU A 1 98 ? 0.551 -9.225 -1.723 1.00 94.12 98 GLU A C 1
ATOM 759 O O . GLU A 1 98 ? 0.483 -8.682 -0.618 1.00 94.12 98 GLU A O 1
ATOM 764 N N . VAL A 1 99 ? -0.471 -9.926 -2.221 1.00 93.56 99 VAL A N 1
ATOM 765 C CA . VAL A 1 99 ? -1.809 -9.988 -1.596 1.00 93.56 99 VAL A CA 1
ATOM 766 C C . VAL A 1 99 ? -1.744 -10.274 -0.091 1.00 93.56 99 VAL A C 1
ATOM 768 O O . VAL A 1 99 ? -2.372 -9.587 0.711 1.00 93.56 99 VAL A O 1
ATOM 771 N N . ARG A 1 100 ? -0.939 -11.262 0.325 1.00 91.19 100 ARG A N 1
ATOM 772 C CA . ARG A 1 100 ? -0.803 -11.624 1.745 1.00 91.19 100 ARG A CA 1
ATOM 773 C C . ARG A 1 100 ? -0.201 -10.494 2.583 1.00 91.19 100 ARG A C 1
ATOM 775 O O . ARG A 1 100 ? -0.626 -10.296 3.717 1.00 91.19 100 ARG A O 1
ATOM 782 N N . GLU A 1 101 ? 0.788 -9.788 2.048 1.00 93.00 101 GLU A N 1
ATOM 783 C CA . GLU A 1 101 ? 1.475 -8.693 2.738 1.00 93.00 101 GLU A CA 1
ATOM 784 C C . GLU A 1 101 ? 0.555 -7.478 2.853 1.00 93.00 101 GLU A C 1
ATOM 786 O O . GLU A 1 101 ? 0.428 -6.898 3.926 1.00 93.00 101 GLU A O 1
ATOM 791 N N . ALA A 1 102 ? -0.147 -7.154 1.768 1.00 95.00 102 ALA A N 1
ATOM 792 C CA . ALA A 1 102 ? -1.125 -6.079 1.698 1.00 95.00 102 ALA A CA 1
ATOM 793 C C . ALA A 1 102 ? -2.269 -6.289 2.707 1.00 95.00 102 ALA A C 1
ATOM 795 O O . ALA A 1 102 ? -2.578 -5.387 3.487 1.00 95.00 102 ALA A O 1
ATOM 796 N N . VAL A 1 103 ? -2.842 -7.499 2.747 1.00 92.50 103 VAL A N 1
ATOM 797 C CA . VAL A 1 103 ? -3.898 -7.881 3.701 1.00 92.50 103 VAL A CA 1
ATOM 798 C C . VAL A 1 103 ? -3.394 -7.859 5.143 1.00 92.50 103 VAL A C 1
ATOM 800 O O . VAL A 1 103 ? -4.099 -7.383 6.031 1.00 92.50 103 VAL A O 1
ATOM 803 N N . HIS A 1 104 ? -2.185 -8.364 5.391 1.00 90.50 104 HIS A N 1
ATOM 804 C CA . HIS A 1 104 ? -1.598 -8.325 6.727 1.00 90.50 104 HIS A CA 1
ATOM 805 C C . HIS A 1 104 ? -1.394 -6.884 7.207 1.00 90.50 104 HIS A C 1
ATOM 807 O O . HIS A 1 104 ? -1.774 -6.563 8.329 1.00 90.50 104 HIS A O 1
ATOM 813 N N . GLU A 1 105 ? -0.862 -6.006 6.354 1.00 93.69 105 GLU A N 1
ATOM 814 C CA . GLU A 1 105 ? -0.565 -4.623 6.726 1.00 93.69 105 GLU A CA 1
ATOM 815 C C . GLU A 1 105 ? -1.834 -3.823 7.040 1.00 93.69 105 GLU A C 1
ATOM 817 O O . GLU A 1 105 ? -1.903 -3.143 8.064 1.00 93.69 105 GLU A O 1
ATOM 822 N N . ILE A 1 106 ? -2.869 -3.925 6.197 1.00 94.38 106 ILE A N 1
ATOM 823 C CA . ILE A 1 106 ? -4.127 -3.218 6.463 1.00 94.38 106 ILE A CA 1
ATOM 824 C C . ILE A 1 106 ? -4.806 -3.756 7.731 1.00 94.38 106 ILE A C 1
ATOM 826 O O . ILE A 1 106 ? -5.334 -2.976 8.519 1.00 94.38 106 ILE A O 1
ATOM 830 N N . ALA A 1 107 ? -4.736 -5.068 7.984 1.00 90.94 107 ALA A N 1
ATOM 831 C CA . ALA A 1 107 ? -5.271 -5.658 9.206 1.00 90.94 107 ALA A CA 1
ATOM 8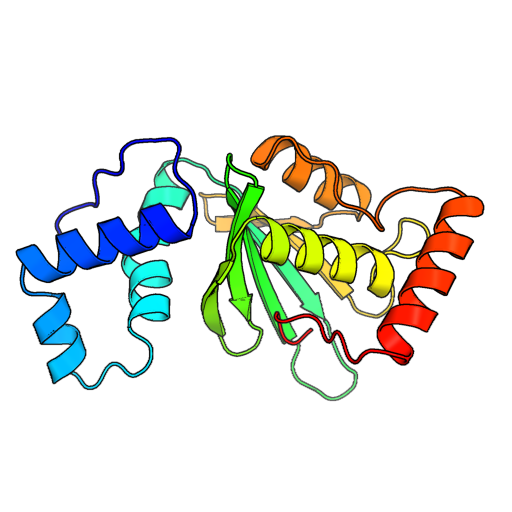32 C C . ALA A 1 107 ? -4.500 -5.192 10.449 1.00 90.94 107 ALA A C 1
ATOM 834 O O . ALA A 1 107 ? -5.118 -4.837 11.450 1.00 90.94 107 ALA A O 1
ATOM 835 N N . TYR A 1 108 ? -3.166 -5.133 10.375 1.00 89.31 108 TYR A N 1
ATOM 836 C CA . TYR A 1 108 ? -2.321 -4.601 11.444 1.00 89.31 108 TYR A CA 1
ATOM 837 C C . TYR A 1 108 ? -2.717 -3.163 11.804 1.00 89.31 108 TYR A C 1
ATOM 839 O O . TYR A 1 108 ? -2.910 -2.859 12.983 1.00 89.31 108 TYR A O 1
ATOM 847 N N . ILE A 1 109 ? -2.928 -2.296 10.804 1.00 91.19 109 ILE A N 1
ATOM 848 C CA . ILE A 1 109 ? -3.409 -0.926 11.037 1.00 91.19 109 ILE A CA 1
ATOM 849 C C . ILE A 1 109 ? -4.763 -0.938 11.754 1.00 91.19 109 ILE A C 1
ATOM 851 O O . ILE A 1 109 ? -4.944 -0.198 12.722 1.00 91.19 109 ILE A O 1
ATOM 855 N N . GLY A 1 110 ? -5.708 -1.760 11.289 1.00 89.50 110 GLY A N 1
ATOM 856 C CA . GLY A 1 110 ? -7.034 -1.883 11.891 1.00 89.50 110 GLY A CA 1
ATOM 857 C C . GLY A 1 110 ? -6.967 -2.297 13.360 1.00 89.50 110 GLY A C 1
ATOM 858 O O . GLY A 1 110 ? -7.486 -1.596 14.227 1.00 89.50 110 GLY A O 1
ATOM 859 N N . TYR A 1 111 ? -6.266 -3.391 13.659 1.00 85.88 111 TYR A N 1
ATOM 860 C CA . TYR A 1 111 ? -6.138 -3.897 15.025 1.00 85.88 111 TYR A CA 1
ATOM 861 C C . TYR A 1 111 ? -5.447 -2.911 15.961 1.00 85.88 111 TYR A C 1
ATOM 863 O O . TYR A 1 111 ? -5.891 -2.734 17.095 1.00 85.88 111 TYR A O 1
ATOM 871 N N . ARG A 1 112 ? -4.382 -2.259 15.488 1.00 86.19 112 ARG A N 1
ATOM 872 C CA . ARG A 1 112 ? -3.553 -1.398 16.329 1.00 86.19 112 ARG A CA 1
ATOM 873 C C . ARG A 1 112 ? -4.151 -0.016 16.544 1.00 86.19 112 ARG A C 1
ATOM 875 O O . ARG A 1 112 ? -4.183 0.463 17.672 1.00 86.19 112 ARG A O 1
ATOM 882 N N . TYR A 1 113 ? -4.611 0.628 15.475 1.00 87.81 113 TYR A N 1
ATOM 883 C CA . TYR A 1 113 ? -4.984 2.042 15.517 1.00 87.81 113 TYR A CA 1
ATOM 884 C C . TYR A 1 113 ? -6.486 2.283 15.440 1.00 87.81 113 TYR A C 1
ATOM 886 O O . TYR A 1 113 ? -6.900 3.417 15.645 1.00 87.81 113 TYR A O 1
ATOM 894 N N . ALA A 1 114 ? -7.319 1.273 15.173 1.00 86.75 114 ALA A N 1
ATOM 895 C CA . ALA A 1 114 ? -8.773 1.428 15.134 1.00 86.75 114 ALA A CA 1
ATOM 896 C C . ALA A 1 114 ? -9.590 0.597 16.150 1.00 86.75 114 ALA A C 1
ATOM 898 O O . ALA A 1 114 ? -10.777 0.352 15.877 1.00 86.75 114 ALA A O 1
ATOM 899 N N . PRO A 1 115 ? -9.070 0.171 17.325 1.00 73.25 115 PRO A N 1
ATOM 900 C CA . PRO A 1 115 ? -9.894 -0.588 18.253 1.00 73.25 115 PRO A CA 1
ATOM 901 C C . PRO A 1 115 ? -11.085 0.273 18.698 1.00 73.25 115 PRO A C 1
ATOM 903 O O . PRO A 1 115 ? -10.930 1.379 19.220 1.00 73.25 115 PRO A O 1
ATOM 906 N N . SER A 1 116 ? -12.298 -0.257 18.517 1.00 68.62 116 SER A N 1
ATOM 907 C CA . SER A 1 116 ? -13.576 0.399 18.863 1.00 68.62 116 SER A CA 1
ATOM 908 C C . SER A 1 116 ? -14.076 1.488 17.893 1.00 68.62 116 SER A C 1
ATOM 910 O O . SER A 1 116 ? -14.759 2.421 18.320 1.00 68.62 116 SER A O 1
ATOM 912 N N . LYS A 1 117 ? -13.805 1.368 16.584 1.00 73.81 117 LYS A N 1
ATOM 913 C CA . LYS A 1 117 ? -14.314 2.255 15.500 1.00 73.81 117 LYS A CA 1
ATOM 914 C C . LYS A 1 117 ? -13.809 3.701 15.505 1.00 73.81 117 LYS A C 1
ATOM 916 O O . LYS A 1 117 ? -14.297 4.512 14.720 1.00 73.81 117 LYS A O 1
ATOM 921 N N . HIS A 1 118 ? -12.844 4.030 16.349 1.00 83.19 118 HIS A N 1
ATOM 922 C CA . HIS A 1 118 ? -12.231 5.352 16.393 1.00 83.19 118 HIS A CA 1
ATOM 923 C C . HIS A 1 118 ? -10.725 5.195 16.247 1.00 83.19 118 HIS A C 1
ATOM 925 O O . HIS A 1 118 ? -10.176 4.185 16.685 1.00 83.19 118 HIS A O 1
ATOM 931 N N . TRP A 1 119 ? -10.075 6.182 15.630 1.00 88.88 119 TRP A N 1
ATOM 932 C CA . TRP A 1 119 ? -8.620 6.217 15.617 1.00 88.88 119 TRP A CA 1
ATOM 933 C C . TRP A 1 119 ? -8.113 6.410 17.043 1.00 88.88 119 TRP A C 1
ATOM 935 O O . TRP A 1 119 ? -8.532 7.344 17.728 1.00 88.88 119 TRP A O 1
ATOM 945 N N . GLN A 1 120 ? -7.260 5.497 17.487 1.00 82.44 120 GLN A N 1
ATOM 946 C CA . GLN A 1 120 ? -6.497 5.633 18.716 1.00 82.44 120 GLN A CA 1
ATOM 947 C C . GLN A 1 120 ? -5.257 6.474 18.469 1.00 82.44 120 GLN A C 1
ATOM 949 O O . GLN A 1 120 ? -4.826 6.665 17.331 1.00 82.44 120 GLN A O 1
ATOM 954 N N . ASP A 1 121 ? -4.667 6.937 19.565 1.00 70.62 121 ASP A N 1
ATOM 955 C CA . ASP A 1 121 ? -3.491 7.791 19.544 1.00 70.62 121 ASP A CA 1
ATOM 956 C C . ASP A 1 121 ? -3.723 9.047 18.685 1.00 70.62 121 ASP A C 1
ATOM 958 O O . ASP A 1 121 ? -4.841 9.404 18.308 1.00 70.62 121 ASP A O 1
ATOM 962 N N . ALA A 1 122 ? -2.655 9.763 18.355 1.00 86.00 122 ALA A N 1
ATOM 963 C CA . ALA A 1 122 ? -2.724 10.831 17.368 1.00 86.00 122 ALA A CA 1
ATOM 964 C C . ALA A 1 122 ? -2.625 10.275 15.928 1.00 86.00 122 ALA A C 1
ATOM 966 O O . ALA A 1 122 ? -1.952 10.866 15.075 1.00 86.00 122 ALA A O 1
ATOM 967 N N . PHE A 1 123 ? -3.267 9.125 15.672 1.00 92.31 123 PHE A N 1
ATOM 968 C CA . PHE A 1 123 ? -3.344 8.482 14.363 1.00 92.31 123 PHE A CA 1
ATOM 969 C C . PHE A 1 123 ? -4.425 9.123 13.492 1.00 92.31 123 PHE A C 1
ATOM 971 O O . PHE A 1 123 ? -5.506 9.493 13.952 1.00 92.31 123 PHE A O 1
ATOM 978 N N . GLN A 1 124 ? -4.137 9.250 12.201 1.00 94.25 124 GLN A N 1
ATOM 979 C CA . GLN A 1 124 ? -5.057 9.783 11.206 1.00 94.25 124 GLN A CA 1
ATOM 980 C C . GLN A 1 124 ? -4.943 8.987 9.908 1.00 94.25 124 GLN A C 1
ATOM 982 O O . GLN A 1 124 ? -3.839 8.715 9.435 1.00 94.25 124 GLN A O 1
ATOM 987 N N . ALA A 1 125 ? -6.086 8.679 9.300 1.00 96.56 125 ALA A N 1
ATOM 988 C CA . ALA A 1 125 ? -6.162 8.158 7.943 1.00 96.56 125 ALA A CA 1
ATOM 989 C C . ALA A 1 125 ? -6.802 9.197 7.018 1.00 96.56 125 ALA A C 1
ATOM 991 O O . ALA A 1 125 ? -7.816 9.810 7.356 1.00 96.56 125 ALA A O 1
ATOM 992 N N . MET A 1 126 ? -6.220 9.370 5.839 1.00 97.12 126 MET A N 1
ATOM 993 C CA . MET A 1 126 ? -6.689 10.271 4.794 1.00 97.12 126 MET A CA 1
ATOM 994 C C . MET A 1 126 ? -6.843 9.489 3.489 1.00 97.12 126 MET A C 1
ATOM 996 O O . MET A 1 126 ? -6.005 8.652 3.154 1.00 97.12 126 MET A O 1
ATOM 1000 N N . LEU A 1 127 ? -7.885 9.793 2.726 1.00 96.94 127 LEU A N 1
ATOM 1001 C CA . LEU A 1 127 ? -8.008 9.392 1.332 1.00 96.94 127 LEU A CA 1
ATOM 1002 C C . LEU A 1 127 ? -7.390 10.475 0.461 1.00 96.94 127 LEU A C 1
ATOM 1004 O O . LEU A 1 127 ? -7.887 11.600 0.449 1.00 96.94 127 LEU A O 1
ATOM 1008 N N . GLN A 1 128 ? -6.356 10.123 -0.288 1.00 94.75 128 GLN A N 1
ATOM 1009 C CA . GLN A 1 128 ? -5.797 10.955 -1.339 1.00 94.75 128 GLN A CA 1
ATOM 1010 C C . GLN A 1 128 ? -6.388 10.529 -2.687 1.00 94.75 128 GLN A C 1
ATOM 1012 O O . GLN A 1 128 ? -6.245 9.383 -3.121 1.00 94.75 128 GLN A O 1
ATOM 1017 N N . LEU A 1 129 ? -7.068 11.468 -3.343 1.00 89.00 129 LEU A N 1
ATOM 1018 C CA . LEU A 1 129 ? -7.667 11.284 -4.661 1.00 89.00 129 LEU A CA 1
ATOM 1019 C C . LEU A 1 129 ? -6.678 11.657 -5.775 1.00 89.00 129 LEU A C 1
ATOM 1021 O O . LEU A 1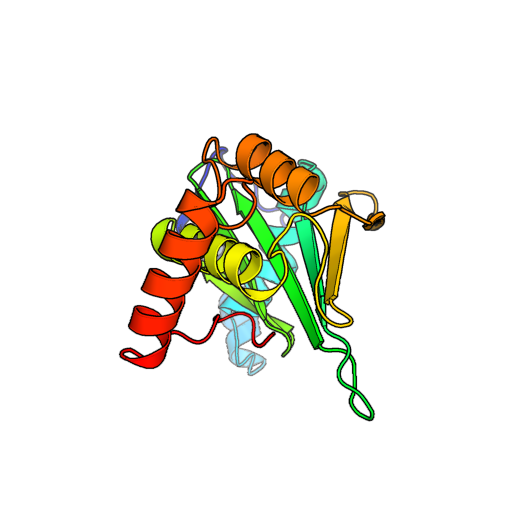 129 ? -5.704 12.379 -5.563 1.00 89.00 129 LEU A O 1
ATOM 1025 N N . ALA A 1 130 ? -6.962 11.210 -6.999 1.00 83.62 130 ALA A N 1
ATOM 1026 C CA . ALA A 1 130 ? -6.123 11.465 -8.173 1.00 83.62 130 ALA A CA 1
ATOM 1027 C C . ALA A 1 130 ? -5.889 12.956 -8.481 1.00 83.62 130 ALA A C 1
ATOM 1029 O O . ALA A 1 130 ? -4.845 13.320 -9.017 1.00 83.62 130 ALA A O 1
ATOM 1030 N N . ASN A 1 131 ? -6.834 13.826 -8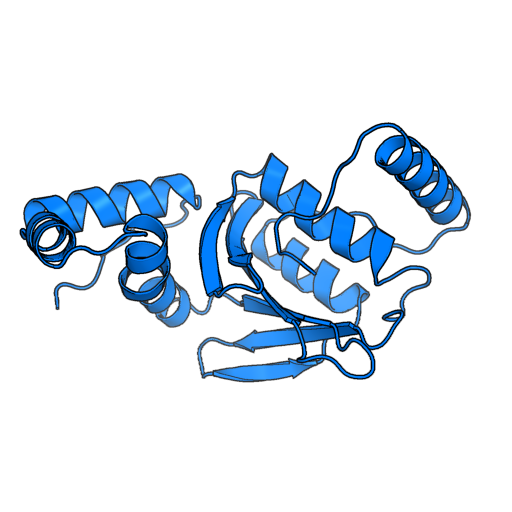.114 1.00 82.69 131 ASN A N 1
ATOM 1031 C CA . ASN A 1 131 ? -6.718 15.281 -8.258 1.00 82.69 131 ASN A CA 1
ATOM 1032 C C . ASN A 1 131 ? -5.853 15.940 -7.162 1.00 82.69 131 ASN A C 1
ATOM 1034 O O . ASN A 1 131 ? -5.776 17.165 -7.103 1.00 82.69 131 ASN A O 1
ATOM 1038 N N . GLY A 1 132 ? -5.247 15.148 -6.273 1.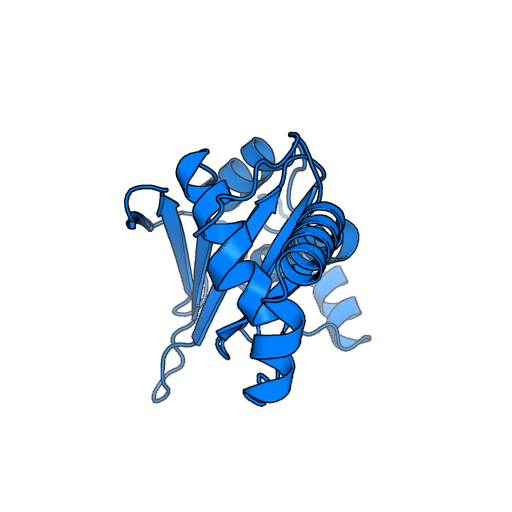00 81.75 132 GLY A N 1
ATOM 1039 C CA . GLY A 1 132 ? -4.421 15.617 -5.162 1.00 81.75 132 GLY A CA 1
ATOM 1040 C C . GLY A 1 132 ? -5.206 16.091 -3.940 1.00 81.75 132 GLY A C 1
ATOM 1041 O O . GLY A 1 132 ? -4.588 16.433 -2.936 1.00 81.75 132 GLY A O 1
ATOM 1042 N N . SER A 1 133 ? -6.542 16.101 -3.987 1.00 88.44 133 SER A N 1
ATOM 1043 C CA . SER A 1 133 ? -7.345 16.415 -2.804 1.00 88.44 133 SER A CA 1
ATOM 1044 C C . SER A 1 133 ? -7.238 15.303 -1.763 1.00 88.44 133 SER A C 1
ATOM 1046 O O . SER A 1 133 ? -7.195 14.116 -2.099 1.00 88.44 133 SER A O 1
ATOM 1048 N N . GLU A 1 134 ? -7.198 15.705 -0.494 1.00 93.56 134 GLU A N 1
ATOM 1049 C CA . GLU A 1 134 ? -7.180 14.796 0.646 1.00 93.56 134 GLU A CA 1
ATOM 1050 C C . GLU A 1 134 ? -8.430 15.012 1.499 1.00 93.56 134 GLU A C 1
ATOM 1052 O O . GLU A 1 134 ? -8.823 16.150 1.764 1.00 93.56 134 GLU A O 1
ATOM 1057 N N . ARG A 1 135 ? -9.046 13.919 1.957 1.00 95.31 135 ARG A N 1
ATOM 1058 C CA . ARG A 1 135 ? -10.125 13.962 2.953 1.00 95.31 135 ARG A CA 1
ATOM 1059 C C . ARG A 1 135 ? -9.844 12.990 4.097 1.00 95.31 135 ARG A C 1
ATOM 1061 O O . ARG A 1 135 ? -9.328 11.908 3.826 1.00 95.31 135 ARG A O 1
ATOM 1068 N N . PRO A 1 136 ? -10.191 13.326 5.347 1.00 96.19 136 PRO A N 1
ATOM 1069 C CA . PRO A 1 136 ? -10.089 12.377 6.446 1.00 96.19 136 PRO A CA 1
ATOM 1070 C C . PRO A 1 136 ? -11.029 11.187 6.235 1.00 96.19 136 PRO A C 1
ATOM 1072 O O . PRO A 1 136 ? -12.093 11.319 5.624 1.00 96.19 136 PRO A O 1
ATOM 1075 N N . LEU A 1 137 ? -10.610 10.034 6.748 1.00 95.50 137 LEU A N 1
ATOM 1076 C CA . LEU A 1 137 ? -11.383 8.799 6.783 1.00 95.50 137 LEU A CA 1
ATOM 1077 C C . LEU A 1 137 ? -11.591 8.366 8.227 1.00 95.50 137 LEU A C 1
ATOM 1079 O O . LEU A 1 137 ? -10.676 8.443 9.040 1.00 95.50 137 LEU A O 1
ATOM 1083 N N . THR A 1 138 ? -12.771 7.851 8.531 1.00 94.06 138 THR A N 1
ATOM 1084 C CA . THR A 1 138 ? -13.019 7.001 9.699 1.00 94.06 138 THR A CA 1
ATOM 1085 C C . THR A 1 138 ? -12.488 5.581 9.450 1.00 94.06 138 THR A C 1
ATOM 1087 O O . THR A 1 138 ? -12.283 5.194 8.295 1.00 94.06 138 THR A O 1
ATOM 1090 N N . PRO A 1 139 ? -12.306 4.752 10.495 1.00 93.94 139 PRO A N 1
ATOM 1091 C CA . PRO A 1 139 ? -11.909 3.356 10.312 1.00 93.94 139 PRO A CA 1
ATOM 1092 C C . PRO A 1 139 ? -12.826 2.560 9.375 1.00 93.94 139 PRO A C 1
ATOM 1094 O O . PRO A 1 139 ? -12.353 1.824 8.513 1.00 93.94 139 PRO A O 1
ATOM 1097 N N . ALA A 1 140 ? -14.142 2.754 9.491 1.00 92.19 140 ALA A N 1
ATOM 1098 C CA . ALA A 1 140 ? -15.112 2.085 8.627 1.00 92.19 140 ALA A CA 1
ATOM 1099 C C . ALA A 1 140 ? -14.965 2.504 7.155 1.00 92.19 140 ALA A C 1
ATOM 1101 O O . ALA A 1 140 ? -15.124 1.678 6.258 1.00 92.19 140 ALA A O 1
ATOM 1102 N N . GLU A 1 141 ? -14.627 3.770 6.893 1.00 94.62 141 GLU A N 1
ATOM 1103 C CA . GLU A 1 141 ? -14.377 4.240 5.530 1.00 94.62 141 GLU A CA 1
ATOM 1104 C C . GLU A 1 141 ? -13.058 3.709 4.961 1.00 94.62 141 GLU A C 1
ATOM 1106 O O . GLU A 1 141 ? -13.007 3.428 3.768 1.00 94.62 141 GLU A O 1
ATOM 1111 N N . VAL A 1 142 ? -12.015 3.509 5.779 1.00 95.50 142 VAL A N 1
ATOM 1112 C CA . VAL A 1 142 ? -10.789 2.816 5.334 1.00 95.50 142 VAL A CA 1
ATOM 1113 C C . VAL A 1 142 ? -11.116 1.396 4.872 1.00 95.50 142 VAL A C 1
ATOM 1115 O O . VAL A 1 142 ? -10.712 1.006 3.776 1.00 95.50 142 VAL A O 1
ATOM 1118 N N . ALA A 1 143 ? -11.907 0.654 5.653 1.00 93.62 143 ALA A N 1
ATOM 1119 C CA . ALA A 1 143 ? -12.362 -0.677 5.258 1.00 93.62 143 ALA A CA 1
ATOM 1120 C C . ALA A 1 143 ? -13.223 -0.650 3.985 1.00 93.62 143 ALA A C 1
ATOM 1122 O O . ALA A 1 143 ? -13.072 -1.509 3.119 1.00 93.62 143 ALA A O 1
ATOM 1123 N N . GLY A 1 144 ? -14.088 0.360 3.841 1.00 94.56 144 GLY A N 1
ATOM 1124 C CA . GLY A 1 144 ? -14.879 0.588 2.630 1.00 94.56 144 GLY A CA 1
ATOM 1125 C C . GLY A 1 144 ? -14.010 0.795 1.389 1.00 94.56 144 GLY A C 1
ATOM 1126 O O . GLY A 1 144 ? -14.171 0.066 0.416 1.00 94.56 144 GLY A O 1
ATOM 1127 N N . VAL A 1 145 ? -13.038 1.711 1.452 1.00 95.25 145 VAL A N 1
ATOM 1128 C CA . VAL A 1 145 ? -12.103 1.982 0.345 1.00 95.25 145 VAL A CA 1
ATOM 1129 C C . VAL A 1 145 ? -11.303 0.732 -0.017 1.00 95.25 145 VAL A C 1
ATOM 1131 O O . VAL A 1 145 ? -11.140 0.426 -1.196 1.00 95.25 145 VAL A O 1
ATOM 1134 N N . TRP A 1 146 ? -10.824 -0.016 0.980 1.00 95.06 146 TRP A N 1
ATOM 1135 C CA . TRP A 1 146 ? -10.111 -1.269 0.738 1.00 95.06 146 TRP A CA 1
ATOM 1136 C C . TRP A 1 146 ? -10.985 -2.297 0.017 1.00 95.06 146 TRP A C 1
ATOM 1138 O O . TRP A 1 146 ? -10.549 -2.902 -0.962 1.00 95.06 146 TRP A O 1
ATOM 1148 N N . ARG A 1 147 ? -12.228 -2.475 0.471 1.00 95.06 147 ARG A N 1
ATOM 1149 C CA . ARG A 1 147 ? -13.181 -3.420 -0.117 1.00 95.06 147 ARG A CA 1
ATOM 1150 C C . ARG A 1 147 ? -13.580 -3.038 -1.531 1.00 95.06 147 ARG A C 1
ATOM 1152 O O . ARG A 1 147 ? -13.642 -3.906 -2.392 1.00 95.06 147 ARG A O 1
ATOM 1159 N N . GLU A 1 148 ? -13.818 -1.758 -1.783 1.00 94.12 148 GLU A N 1
ATOM 1160 C CA . GLU A 1 148 ? -14.111 -1.250 -3.125 1.00 94.12 148 GLU A CA 1
ATOM 1161 C C . GLU A 1 148 ? -12.933 -1.465 -4.079 1.00 94.12 148 GLU A C 1
ATOM 1163 O O . GLU A 1 148 ? -13.138 -1.842 -5.231 1.00 94.12 148 GLU A O 1
ATOM 1168 N N . ALA A 1 149 ? -11.703 -1.262 -3.600 1.00 92.19 149 ALA A N 1
ATOM 1169 C CA . ALA A 1 149 ? -10.509 -1.396 -4.421 1.00 92.19 149 ALA A CA 1
ATOM 1170 C C . ALA A 1 149 ? -10.104 -2.854 -4.676 1.00 92.19 149 ALA A C 1
ATOM 1172 O O . ALA A 1 149 ? -9.676 -3.156 -5.781 1.00 92.19 149 ALA A O 1
ATOM 1173 N N . THR A 1 150 ? -10.217 -3.736 -3.677 1.00 92.81 150 THR A N 1
ATOM 1174 C CA . THR A 1 150 ? -9.651 -5.102 -3.710 1.00 92.81 150 THR A CA 1
ATOM 1175 C C . THR A 1 150 ? -10.693 -6.219 -3.767 1.00 92.81 150 THR A C 1
ATOM 1177 O O . THR A 1 150 ? -10.351 -7.373 -4.008 1.00 92.81 150 THR A O 1
ATOM 1180 N N . GLY A 1 151 ? -11.958 -5.923 -3.458 1.00 90.31 151 GLY A N 1
ATOM 1181 C CA . GLY A 1 151 ? -13.001 -6.924 -3.212 1.00 90.31 151 GLY A CA 1
ATOM 1182 C C . GLY A 1 151 ? -12.904 -7.645 -1.857 1.00 90.31 151 GLY A C 1
ATOM 1183 O O . GLY A 1 151 ? -13.817 -8.394 -1.513 1.00 90.31 151 GLY A O 1
ATOM 1184 N N . GLY A 1 152 ? -11.839 -7.431 -1.074 1.00 88.94 152 GLY A N 1
ATOM 1185 C CA . GLY A 1 152 ? -11.621 -8.065 0.231 1.00 88.94 152 GLY A CA 1
ATOM 1186 C C . GLY A 1 152 ? -12.092 -7.214 1.412 1.00 88.94 152 GLY A C 1
ATOM 1187 O O . GLY A 1 152 ? -12.096 -5.990 1.341 1.00 88.94 152 GLY A O 1
ATOM 1188 N N . ASP A 1 153 ? -12.460 -7.847 2.526 1.00 89.44 153 ASP A N 1
ATOM 1189 C CA . ASP A 1 153 ? -12.820 -7.137 3.760 1.00 89.44 153 ASP A CA 1
ATOM 1190 C C . ASP A 1 153 ? -11.635 -7.140 4.742 1.00 89.44 153 ASP A C 1
ATOM 1192 O O . ASP A 1 153 ? -11.210 -8.224 5.158 1.00 89.44 153 ASP A O 1
ATOM 1196 N N . PRO A 1 154 ? -11.048 -5.979 5.095 1.00 89.38 154 PRO A N 1
ATOM 1197 C CA . PRO A 1 154 ? -9.902 -5.958 5.989 1.00 89.38 154 PRO A CA 1
ATOM 1198 C C . PRO A 1 154 ? -10.340 -6.166 7.444 1.00 89.38 154 PRO A C 1
ATOM 1200 O O . PRO A 1 154 ? -11.295 -5.559 7.933 1.00 89.38 154 PRO A O 1
ATOM 1203 N N . ALA A 1 155 ? -9.603 -7.014 8.160 1.00 87.25 155 ALA A N 1
ATOM 1204 C CA . ALA A 1 155 ? -9.850 -7.273 9.574 1.00 87.25 155 ALA A CA 1
ATOM 1205 C C . ALA A 1 155 ? -9.419 -6.090 10.465 1.00 87.25 155 ALA A C 1
ATOM 1207 O O . ALA A 1 155 ? -8.669 -5.216 10.040 1.00 87.25 155 ALA A O 1
ATOM 1208 N N . GLY A 1 156 ? -9.906 -6.052 11.710 1.00 83.44 156 GLY A N 1
ATOM 1209 C CA . GLY A 1 156 ? -9.563 -5.004 12.685 1.00 83.44 156 GLY A CA 1
ATOM 1210 C C . GLY A 1 156 ? -10.411 -3.727 12.604 1.00 83.44 156 GLY A C 1
ATOM 1211 O O . GLY A 1 156 ? -10.307 -2.875 13.478 1.00 83.44 156 GLY A O 1
ATOM 1212 N N . TYR A 1 157 ? -11.299 -3.612 11.610 1.00 84.81 157 TYR A N 1
ATOM 1213 C CA . TYR A 1 157 ? -12.195 -2.457 11.429 1.00 84.81 157 TYR A CA 1
ATOM 1214 C C . TYR A 1 157 ? -13.661 -2.731 11.823 1.00 84.81 157 TYR A C 1
ATOM 1216 O O . TYR A 1 157 ? -14.480 -1.807 11.862 1.00 84.81 157 TYR A O 1
ATOM 1224 N N . ALA A 1 158 ? -14.005 -3.994 12.102 1.00 71.00 158 ALA A N 1
ATOM 1225 C CA . ALA A 1 158 ? -15.342 -4.433 12.502 1.00 71.00 158 ALA A CA 1
ATOM 1226 C C . ALA A 1 158 ? -15.616 -4.207 14.001 1.00 71.00 158 ALA A C 1
ATOM 1228 O O . ALA A 1 158 ? -14.718 -3.905 14.786 1.00 71.00 158 ALA A O 1
ATOM 1229 N N . SER A 1 159 ? -16.884 -4.328 14.403 1.00 57.72 159 SER A N 1
ATOM 1230 C CA . SER A 1 159 ? -17.309 -4.121 15.787 1.00 57.72 159 SER A CA 1
ATOM 1231 C C . SER A 1 159 ? -18.082 -5.288 16.365 1.00 57.72 159 SER A C 1
ATOM 1233 O O . SER A 1 159 ? -19.270 -5.449 16.078 1.00 57.72 159 SER A O 1
ATOM 1235 N N . GLY A 1 160 ? -17.434 -6.003 17.274 1.00 52.41 160 GLY A N 1
ATOM 1236 C CA . GLY A 1 160 ? -18.039 -7.021 18.113 1.00 52.41 160 GLY A CA 1
ATOM 1237 C C . GLY A 1 160 ? -17.150 -7.339 19.314 1.00 52.41 160 GLY A C 1
ATOM 1238 O O . GLY A 1 160 ? -15.928 -7.256 19.244 1.00 52.41 160 GLY A O 1
ATOM 1239 N N . ALA A 1 161 ? -17.757 -7.734 20.437 1.00 48.69 161 ALA A N 1
ATOM 1240 C CA . ALA A 1 161 ? -17.025 -8.169 21.634 1.00 48.69 161 ALA A CA 1
ATOM 1241 C C . ALA A 1 161 ? -16.151 -9.419 21.381 1.00 48.69 161 ALA A C 1
ATOM 1243 O O . ALA A 1 161 ? -15.137 -9.614 22.045 1.00 48.69 161 ALA A O 1
ATOM 1244 N N . ILE A 1 162 ? -16.528 -10.239 20.392 1.00 51.66 162 ILE A N 1
ATOM 1245 C CA . ILE A 1 162 ? -15.754 -11.398 19.923 1.00 51.66 162 ILE A CA 1
ATOM 1246 C C . ILE A 1 162 ? -14.518 -10.940 19.130 1.00 51.66 162 ILE A C 1
ATOM 1248 O O . ILE A 1 162 ? -13.453 -11.536 19.269 1.00 51.66 162 ILE A O 1
ATOM 1252 N N . ASP A 1 163 ? -14.612 -9.824 18.404 1.00 53.53 163 ASP A N 1
ATOM 1253 C CA . ASP A 1 163 ? -13.493 -9.260 17.642 1.00 53.53 163 ASP A CA 1
ATOM 1254 C C . ASP A 1 163 ? -12.437 -8.643 18.562 1.00 53.53 163 ASP A C 1
ATOM 1256 O O . ASP A 1 163 ? -11.252 -8.717 18.260 1.00 53.53 163 ASP A O 1
ATOM 1260 N N . HIS A 1 164 ? -12.831 -8.107 19.724 1.00 49.19 164 HIS A N 1
ATOM 1261 C CA . HIS A 1 164 ? -11.880 -7.688 20.759 1.00 49.19 164 HIS A CA 1
ATOM 1262 C C . HIS A 1 164 ? -11.086 -8.866 21.326 1.00 49.19 164 HIS A C 1
ATOM 1264 O O . HIS A 1 164 ? -9.898 -8.714 21.589 1.00 49.19 164 HIS A O 1
ATOM 1270 N N . LEU A 1 165 ? -11.709 -10.039 21.481 1.00 52.12 165 LEU A N 1
ATOM 1271 C CA . LEU A 1 165 ? -11.016 -11.263 21.895 1.00 52.12 165 LEU A CA 1
ATOM 1272 C C . LEU A 1 165 ? -10.105 -11.803 20.790 1.00 52.12 165 LEU A C 1
ATOM 1274 O O . LEU A 1 165 ? -9.026 -12.300 21.093 1.00 52.12 165 LEU A O 1
ATOM 1278 N N . GLN A 1 166 ? -10.505 -11.673 19.525 1.00 53.88 166 GLN A N 1
ATOM 1279 C CA . GLN A 1 166 ? -9.676 -12.044 18.380 1.00 53.88 166 GLN A CA 1
ATOM 1280 C C . GLN A 1 166 ? -8.498 -11.079 18.196 1.00 53.88 166 GLN A C 1
ATOM 1282 O O . GLN A 1 166 ? -7.390 -11.536 17.957 1.00 53.88 166 GLN A O 1
ATOM 1287 N N . ALA A 1 167 ? -8.701 -9.775 18.401 1.00 52.28 167 ALA A N 1
ATOM 1288 C CA . ALA A 1 167 ? -7.647 -8.765 18.429 1.00 52.28 167 ALA A CA 1
ATOM 1289 C C . ALA A 1 167 ? -6.686 -8.983 19.607 1.00 52.28 167 ALA A C 1
ATOM 1291 O O . ALA A 1 167 ? -5.486 -8.908 19.405 1.00 52.28 167 ALA A O 1
ATOM 1292 N N . LEU A 1 168 ? -7.182 -9.344 20.798 1.00 51.88 168 LEU A N 1
ATOM 1293 C CA . LEU A 1 168 ? -6.349 -9.729 21.949 1.00 51.88 168 LEU A CA 1
ATOM 1294 C C . LEU A 1 168 ? -5.577 -11.031 21.701 1.00 51.88 168 LEU A C 1
ATOM 1296 O O . LEU A 1 168 ? -4.415 -11.140 22.079 1.00 51.88 168 LEU A O 1
ATOM 1300 N N . ALA A 1 169 ? -6.202 -12.026 21.069 1.00 52.34 169 ALA A N 1
ATOM 1301 C CA . ALA A 1 169 ? -5.543 -13.277 20.702 1.00 52.34 169 ALA A CA 1
ATOM 1302 C C . ALA A 1 169 ? -4.481 -13.055 19.613 1.00 52.34 169 ALA A C 1
ATOM 1304 O O . ALA A 1 169 ? -3.395 -13.624 19.703 1.00 52.34 169 ALA A O 1
ATOM 1305 N N . SER A 1 170 ? -4.764 -12.190 18.636 1.00 50.69 170 SER A N 1
ATOM 1306 C CA . SER A 1 170 ? -3.812 -11.745 17.619 1.00 50.69 170 SER A CA 1
ATOM 1307 C C . SER A 1 170 ? -2.709 -10.867 18.203 1.00 50.69 170 SER A C 1
ATOM 1309 O O . SER A 1 170 ? -1.564 -11.080 17.849 1.00 50.69 170 SER A O 1
ATOM 1311 N N . GLU A 1 171 ? -2.987 -9.976 19.158 1.00 49.81 171 GLU A N 1
ATOM 1312 C CA . GLU A 1 171 ? -1.970 -9.206 19.890 1.00 49.81 171 GLU A CA 1
ATOM 1313 C C . GLU A 1 171 ? -1.077 -10.107 20.746 1.00 49.81 171 GLU A C 1
ATOM 1315 O O . GLU A 1 171 ? 0.113 -9.838 20.886 1.00 49.81 171 GLU A O 1
ATOM 1320 N N . LEU A 1 172 ? -1.625 -11.167 21.348 1.00 52.59 172 LEU A N 1
ATOM 1321 C CA . LEU A 1 172 ? -0.845 -12.153 22.099 1.00 52.59 172 LEU A CA 1
ATOM 1322 C C . LEU A 1 172 ? 0.004 -13.025 21.168 1.00 52.59 172 LEU A C 1
ATOM 1324 O O . LEU A 1 172 ? 1.131 -13.365 21.525 1.00 52.59 172 LEU A O 1
ATOM 1328 N N . LEU A 1 173 ? -0.499 -13.346 19.973 1.00 47.12 173 LEU A N 1
ATOM 1329 C CA . LEU A 1 173 ? 0.268 -14.020 18.925 1.00 47.12 173 LEU A CA 1
ATOM 1330 C C . LEU A 1 173 ? 1.345 -13.099 18.325 1.00 47.12 173 LEU A C 1
ATOM 1332 O O . LEU A 1 173 ? 2.480 -13.540 18.204 1.00 47.12 173 LEU A O 1
ATOM 1336 N N . ASP A 1 174 ? 1.056 -11.824 18.064 1.00 44.81 174 ASP A N 1
ATOM 1337 C CA . ASP A 1 174 ? 2.009 -10.811 17.575 1.00 44.81 174 ASP A CA 1
ATOM 1338 C C . ASP A 1 174 ? 3.040 -10.410 18.649 1.00 44.81 174 ASP A C 1
ATOM 1340 O O . ASP A 1 174 ? 4.185 -10.081 18.343 1.00 44.81 174 ASP A O 1
ATOM 1344 N N . LYS A 1 175 ? 2.690 -10.464 19.942 1.00 45.56 175 LYS A N 1
ATOM 1345 C CA . LYS A 1 175 ? 3.670 -10.319 21.037 1.00 45.56 175 LYS A CA 1
ATOM 1346 C C . LYS A 1 175 ? 4.548 -11.558 21.202 1.00 45.56 175 LYS A C 1
ATOM 1348 O O . LYS A 1 175 ? 5.679 -11.428 21.663 1.00 45.56 175 LYS A O 1
ATOM 1353 N N . ALA A 1 176 ? 4.047 -12.743 20.849 1.00 42.69 176 ALA A N 1
ATOM 1354 C CA . ALA A 1 176 ? 4.827 -13.981 20.852 1.00 42.69 176 ALA A CA 1
ATOM 1355 C C . ALA A 1 176 ? 5.701 -14.130 19.590 1.00 42.69 176 ALA A C 1
ATOM 1357 O O . ALA A 1 176 ? 6.769 -14.739 19.650 1.00 42.69 176 ALA A O 1
ATOM 1358 N N . PHE A 1 177 ? 5.282 -13.537 18.471 1.00 42.59 177 PHE A N 1
ATOM 1359 C CA . PHE A 1 177 ? 5.974 -13.511 17.189 1.00 42.59 177 PHE A CA 1
ATOM 1360 C C . PHE A 1 177 ? 6.062 -12.059 16.719 1.00 42.59 177 PHE A C 1
ATOM 1362 O O . PHE A 1 177 ? 5.089 -11.566 16.192 1.00 42.59 177 PHE A O 1
ATOM 1369 N N . ASN A 1 178 ? 7.195 -11.373 16.901 1.00 40.44 178 ASN A N 1
ATOM 1370 C CA . ASN A 1 178 ? 7.445 -9.994 16.432 1.00 40.44 178 ASN A CA 1
ATOM 1371 C C . ASN A 1 178 ? 6.932 -9.704 14.990 1.00 40.44 178 ASN A C 1
ATOM 1373 O O . ASN A 1 178 ? 7.710 -9.755 14.035 1.00 40.44 178 ASN A O 1
ATOM 1377 N N . THR A 1 179 ? 5.665 -9.336 14.812 1.00 50.03 179 THR A N 1
ATOM 1378 C CA . THR A 1 179 ? 5.097 -8.880 13.531 1.00 50.03 179 THR A CA 1
ATOM 1379 C C . THR A 1 179 ? 4.870 -7.377 13.621 1.00 50.03 179 THR A C 1
ATOM 1381 O O . THR A 1 179 ? 3.781 -6.880 13.885 1.00 50.03 179 THR A O 1
ATOM 1384 N N . GLN A 1 180 ? 5.965 -6.629 13.478 1.00 65.00 180 GLN A N 1
ATOM 1385 C CA . GLN A 1 180 ? 5.916 -5.180 13.293 1.00 65.00 180 GLN A CA 1
ATOM 1386 C C . GLN A 1 180 ? 5.340 -4.879 11.903 1.00 65.00 180 GLN A C 1
ATOM 1388 O O . GLN A 1 180 ? 5.801 -5.458 10.917 1.00 65.00 180 GLN A O 1
ATOM 1393 N N . GLY A 1 181 ? 4.364 -3.968 11.822 1.00 67.69 181 GLY A N 1
ATOM 1394 C CA . GLY A 1 181 ? 3.885 -3.439 10.543 1.00 67.69 181 GLY A CA 1
ATOM 1395 C C . GLY A 1 181 ? 5.048 -2.887 9.717 1.00 67.69 181 GLY A C 1
ATOM 1396 O O . GLY A 1 181 ? 5.960 -2.240 10.242 1.00 67.69 181 GLY A O 1
ATOM 1397 N N . ARG A 1 182 ? 5.047 -3.161 8.414 1.00 85.06 182 ARG A N 1
ATOM 1398 C CA . ARG A 1 182 ? 6.166 -2.841 7.515 1.00 85.06 182 ARG A CA 1
ATOM 1399 C C . ARG A 1 182 ? 6.180 -1.385 7.078 1.00 85.06 182 ARG A C 1
ATOM 1401 O O . ARG A 1 182 ? 7.174 -0.930 6.518 1.00 85.06 182 ARG A O 1
ATOM 1408 N N . LEU A 1 183 ? 5.102 -0.647 7.330 1.00 85.44 183 LEU A N 1
ATOM 1409 C CA . LEU A 1 183 ? 5.005 0.768 6.988 1.00 85.44 183 LEU A CA 1
ATOM 1410 C C . LEU A 1 183 ? 5.788 1.692 7.937 1.00 85.44 183 LEU A C 1
ATOM 1412 O O . LEU A 1 183 ? 5.970 2.864 7.604 1.00 85.44 183 LEU A O 1
ATOM 1416 N N . GLY A 1 184 ? 6.283 1.193 9.078 1.00 81.88 184 GLY A N 1
ATOM 1417 C CA . GLY A 1 184 ? 7.082 1.982 10.031 1.00 81.88 184 GLY A CA 1
ATOM 1418 C C . GLY A 1 184 ? 6.269 2.981 10.869 1.00 81.88 184 GLY A C 1
ATOM 1419 O O . GLY A 1 184 ? 6.828 3.962 11.377 1.00 81.88 184 GLY A O 1
ATOM 1420 N N . LEU A 1 185 ? 4.959 2.733 10.979 1.00 80.06 185 LEU A N 1
ATOM 1421 C CA . LEU A 1 185 ? 4.003 3.464 11.817 1.00 80.06 185 LEU A CA 1
ATOM 1422 C C . LEU A 1 185 ? 3.960 2.918 13.247 1.00 80.06 185 LEU A C 1
ATOM 1424 O O . LEU A 1 185 ? 4.272 1.726 13.461 1.00 80.06 185 LEU A O 1
#

Secondary structure (DSSP, 8-state):
-------SS--HHHHHHHHHHHHHHTSHHHHHHHTT-S-HHHHHIIIIIHHHHHHTT--EEEEEEE-TTSPPEEEEEEE-TTS-EEEE-TTS-EEEEPHHHHHHHHHHHHHHH-TTSS--TEEEEEEEPTTS-EEEE-HHHHHHHHHHHHSPPPTTSS--HHHHHHHHHHHHHHHHTT---TT--

Radius of gyration: 17.39 Å; chains: 1; bounding box: 43×30×46 Å

Foldseek 3Di:
DDADPDDDDDALVVLLVSLVVVCVVVVVLVVCVVVVVPQVSQCSCVPHVVLVCLVVWFKKKKKWADDPPDDIFIKIWGAAQQQKIWIQASVRGIDTGDNVLSLVQLLCCLLPQQAPFAGPHRMWMWIQISVRDIDTDTLVVSQVSSCVRHVDGRQNSDDDPVSVVVSVVVVVVCVVPVPDRPRHD

Organism: NCBI:txid1860102

pLDDT: mean 83.82, std 15.02, range [40.44, 97.38]